Protein AF-A0A1V0URF0-F1 (afdb_monomer)

Mean predicted aligned error: 6.2 Å

Sequence (365 aa):
MNSRIALRVELENAIVKSEYTLSSLAEYGGLSIGNLSASLQKKKLRPITLKQLDTLTEALGLPEGHYYDLYLAECFYNNRVAVPRMKSFLIRCSELGKTDLIMNAIHILVEHPKYTELLFSVAEELYLGGLDEESILFYEEIIQEEKYNHSDRLAISHYRIFRATIGANAEENYKAVIRFEDFRKKLPEAFQLDALLQLANVCLSLGKWNLTEQFADELRILTTIRYQEELLIKKNKSVSEPLKTERPLVVYYGQSYLIKAAALFRQGHYEKTKQYIEGYEDLSWFEILDEQGKKEVNNFSLWARANKYSVELMLGNVSVLDEYANYLAERPNDIPEGLLMITQAANAYGFSIDHILEQFPLSLL

Foldseek 3Di:
DQLLLVLLVVLVVLCVVLVHDLVRLCVQLPPLSVVCVVCSPPPPNDARALSSVQSSCVSSVHDGCPSLVSCLSSQADPLDGPLVRLLVSLLSCLVVVVVVSNVVSLVSLPPPPCSLVSLLVSLVVCLVVVVLVSSLVSLVVNCVVCVVPLDLSVLVSLLSVLVSQDDDDLVSNVVSLVSNVVSLVSHDLQCNLVSLLVSLVSCLVSLVLVSNLVSLVVLQVSLVVLLVVVVVCVVVVHPDDRRNYPDPSLLSNLSSLVSNLSSCVVVLVLVVSLVSLVSLLAPVPRPDDDPRSVVVSVVSVLVSVLSVLLSCLSVVNCVCVVVNLVSCLVPLVCVVVSVVSNVVSCVVNVHDCVVSCVSQPPVSD

Nearest PDB structures (foldseek):
  9gaw-assembly1_K  TM=3.055E-01  e=2.214E-01  Homo sapiens
  4i9e-assembly1_B  TM=2.616E-01  e=3.326E-01  Bacillus subtilis subsp. subtilis str. 168
  8tau-assembly1_K  TM=3.899E-01  e=1.128E+00  Homo sapiens
  8qag-assembly1_A  TM=2.795E-01  e=2.252E+00  synthetic construct
  6e9z-assembly1_B  TM=1.403E-01  e=2.126E-01  synthetic construct

Radius of gyration: 29.15 Å; Cα contacts (8 Å, |Δi|>4): 403; chains: 1; bounding box: 69×51×79 Å

Solvent-accessible surface area (backbone atoms only — not comparable to full-atom values): 20033 Å² total; per-residue (Å²): 126,63,45,54,57,51,41,38,51,53,52,52,52,50,41,62,72,67,78,49,51,70,70,61,42,16,74,75,37,37,70,51,34,58,60,38,65,68,30,55,38,81,90,69,61,40,82,73,53,68,70,33,51,51,42,46,35,51,68,69,75,44,64,89,72,76,59,48,88,36,45,54,42,67,21,44,53,94,95,39,72,41,59,73,53,40,46,54,48,48,49,53,28,51,80,67,68,37,57,70,59,43,53,55,52,49,67,68,34,71,84,39,97,58,36,59,62,50,36,48,56,42,19,53,52,31,38,77,67,69,39,37,76,68,15,39,61,37,31,50,54,38,41,66,75,40,65,92,53,94,48,54,64,45,24,46,29,40,49,52,43,31,62,58,58,55,63,92,49,65,68,57,33,51,53,32,46,68,72,25,60,87,33,50,83,56,31,56,75,57,48,33,59,60,52,28,52,49,53,19,53,54,25,51,78,67,66,37,42,72,60,15,41,51,30,15,50,51,28,33,53,52,38,53,53,53,52,52,52,53,51,51,36,62,74,68,70,52,89,72,79,76,85,67,53,99,62,56,64,64,53,51,38,37,46,18,28,51,55,29,21,52,41,31,44,78,70,67,37,40,74,62,19,53,61,30,37,65,69,24,38,69,51,80,82,60,84,87,63,57,78,65,39,53,52,49,40,52,49,38,29,53,50,29,53,55,51,47,45,54,40,40,34,70,72,63,43,66,86,50,50,67,62,45,51,57,57,33,72,79,31,67,89,49,36,68,65,51,51,52,48,52,51,52,28,27,70,74,68,73,53,90,56,65,79,56,52,72,74,58,54,76,92,72,110

Structure (mmCIF, N/CA/C/O backbone):
data_AF-A0A1V0URF0-F1
#
_entry.id   AF-A0A1V0URF0-F1
#
loop_
_atom_site.group_PDB
_atom_site.id
_atom_site.type_symbol
_atom_site.label_atom_id
_atom_site.label_alt_id
_atom_site.label_comp_id
_atom_site.label_asym_id
_atom_site.label_entity_id
_atom_site.label_seq_id
_atom_site.pdbx_PDB_ins_code
_atom_site.Cartn_x
_atom_site.Cartn_y
_atom_site.Cartn_z
_atom_site.occupancy
_atom_site.B_iso_or_equiv
_atom_site.auth_seq_id
_atom_site.auth_comp_id
_atom_site.auth_asym_id
_atom_site.auth_atom_id
_atom_site.pdbx_PDB_model_num
ATOM 1 N N . MET A 1 1 ? 32.157 -6.606 -33.069 1.00 48.84 1 MET A N 1
ATOM 2 C CA . MET A 1 1 ? 31.520 -5.532 -33.869 1.00 48.84 1 MET A CA 1
ATOM 3 C C . MET A 1 1 ? 30.902 -4.547 -32.887 1.00 48.84 1 MET A C 1
ATOM 5 O O . MET A 1 1 ? 30.352 -5.011 -31.902 1.00 48.84 1 MET A O 1
ATOM 9 N N . ASN A 1 2 ? 31.043 -3.228 -33.067 1.00 74.88 2 ASN A N 1
ATOM 10 C CA . ASN A 1 2 ? 30.396 -2.256 -32.172 1.00 74.88 2 ASN A CA 1
ATOM 11 C C . ASN A 1 2 ? 28.878 -2.502 -32.218 1.00 74.88 2 ASN A C 1
ATOM 13 O O . ASN A 1 2 ? 28.290 -2.370 -33.290 1.00 74.88 2 ASN A O 1
ATOM 17 N N . SER A 1 3 ? 28.259 -2.892 -31.102 1.00 79.69 3 SER A N 1
ATOM 18 C CA . SER A 1 3 ? 26.846 -3.301 -31.051 1.00 79.69 3 SER A CA 1
ATOM 19 C C . SER A 1 3 ? 25.885 -2.211 -31.552 1.00 79.69 3 SER A C 1
ATOM 21 O O . SER A 1 3 ? 24.843 -2.521 -32.119 1.00 79.69 3 SER A O 1
ATOM 23 N N . ARG A 1 4 ? 26.286 -0.930 -31.504 1.00 86.38 4 ARG A N 1
ATOM 24 C CA . ARG A 1 4 ? 25.548 0.177 -32.142 1.00 86.38 4 ARG A CA 1
ATOM 25 C C . ARG A 1 4 ? 25.535 0.081 -33.672 1.00 86.38 4 ARG A C 1
ATOM 27 O O . ARG A 1 4 ? 24.553 0.444 -34.318 1.00 86.38 4 ARG A O 1
ATOM 34 N N . ILE A 1 5 ? 26.632 -0.373 -34.274 1.00 88.50 5 ILE A N 1
ATOM 35 C CA . ILE A 1 5 ? 26.708 -0.624 -35.720 1.00 88.50 5 ILE A CA 1
ATOM 36 C C . ILE A 1 5 ? 25.869 -1.855 -36.068 1.00 88.50 5 ILE A C 1
ATOM 38 O O . ILE A 1 5 ? 25.154 -1.810 -37.062 1.00 88.50 5 ILE A O 1
ATOM 42 N N . ALA A 1 6 ? 25.914 -2.904 -35.239 1.00 90.19 6 ALA A N 1
ATOM 43 C CA . ALA A 1 6 ? 25.093 -4.101 -35.427 1.00 90.19 6 ALA A CA 1
ATOM 44 C C . ALA A 1 6 ? 23.593 -3.761 -35.433 1.00 90.19 6 ALA A C 1
ATOM 46 O O . ALA A 1 6 ? 22.917 -4.097 -36.398 1.00 90.19 6 ALA A O 1
ATOM 47 N N . LEU A 1 7 ? 23.110 -2.978 -34.456 1.00 91.75 7 LEU A N 1
ATOM 48 C CA . LEU A 1 7 ? 21.724 -2.491 -34.431 1.00 91.75 7 LEU A CA 1
ATOM 49 C C . LEU A 1 7 ? 21.326 -1.813 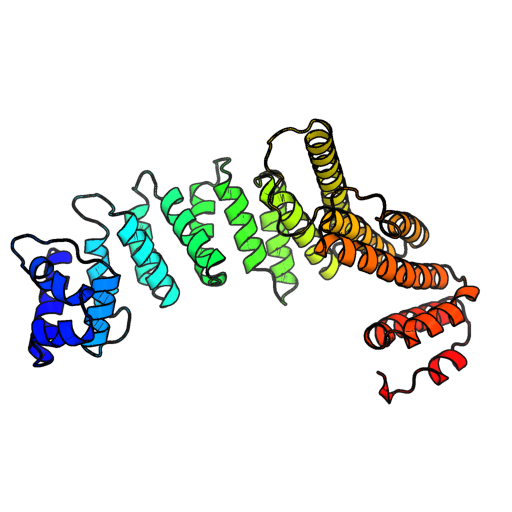-35.749 1.00 91.75 7 LEU A C 1
ATOM 51 O O . LEU A 1 7 ? 20.291 -2.121 -36.322 1.00 91.75 7 LEU A O 1
ATOM 55 N N . ARG A 1 8 ? 22.159 -0.901 -36.264 1.00 91.38 8 ARG A N 1
ATOM 56 C CA . ARG A 1 8 ? 21.862 -0.184 -37.518 1.00 91.38 8 ARG A CA 1
ATOM 57 C C . ARG A 1 8 ? 21.836 -1.109 -38.728 1.00 91.38 8 ARG A C 1
ATOM 59 O O . ARG A 1 8 ? 20.999 -0.915 -39.597 1.00 91.38 8 ARG A O 1
ATOM 66 N N . VAL A 1 9 ? 22.740 -2.086 -38.785 1.00 90.56 9 VAL A N 1
ATOM 67 C CA . VAL A 1 9 ? 22.761 -3.088 -39.860 1.00 90.56 9 VAL A CA 1
ATOM 68 C C . VAL A 1 9 ? 21.483 -3.923 -39.837 1.00 90.56 9 VAL A C 1
ATOM 70 O O . VAL A 1 9 ? 20.867 -4.090 -40.883 1.00 90.56 9 VAL A O 1
ATOM 73 N N . GLU A 1 10 ? 21.047 -4.379 -38.664 1.00 92.81 10 GLU A N 1
ATOM 74 C CA . GLU A 1 10 ? 19.806 -5.150 -38.538 1.00 92.81 10 GLU A CA 1
ATOM 75 C C . GLU A 1 10 ? 18.566 -4.325 -38.905 1.00 92.81 10 GLU A C 1
ATOM 77 O O . GLU A 1 10 ? 17.710 -4.808 -39.644 1.00 92.81 10 GLU A O 1
ATOM 82 N N . LEU A 1 11 ? 18.501 -3.058 -38.483 1.00 91.94 11 LEU A N 1
ATOM 83 C CA . LEU A 1 11 ? 17.411 -2.155 -38.866 1.00 91.94 11 LEU A CA 1
ATOM 84 C C . LEU A 1 11 ? 17.386 -1.886 -40.379 1.00 91.94 11 LEU A C 1
ATOM 86 O O . LEU A 1 11 ? 16.327 -1.959 -40.995 1.00 91.94 11 LEU A O 1
ATOM 90 N N . GLU A 1 12 ? 18.539 -1.609 -40.998 1.00 89.81 12 GLU A N 1
ATOM 91 C CA . GLU A 1 12 ? 18.644 -1.436 -42.456 1.00 89.81 12 GLU A CA 1
ATOM 92 C C . GLU A 1 12 ? 18.195 -2.702 -43.200 1.00 89.81 12 GLU A C 1
ATOM 94 O O . GLU A 1 12 ? 17.409 -2.616 -44.144 1.00 89.81 12 GLU A O 1
ATOM 99 N N . ASN A 1 13 ? 18.646 -3.877 -42.751 1.00 90.25 13 ASN A N 1
ATOM 100 C CA . ASN A 1 13 ? 18.267 -5.159 -43.342 1.00 90.25 13 ASN A CA 1
ATOM 101 C C . ASN A 1 13 ? 16.759 -5.414 -43.233 1.00 90.25 13 ASN A C 1
ATOM 103 O O . ASN A 1 13 ? 16.157 -5.908 -44.185 1.00 90.25 13 ASN A O 1
ATOM 107 N N . ALA A 1 14 ? 16.145 -5.087 -42.095 1.00 91.38 14 ALA A N 1
ATOM 108 C CA . ALA A 1 14 ? 14.713 -5.269 -41.886 1.00 91.38 14 ALA A CA 1
ATOM 109 C C . ALA A 1 14 ? 13.870 -4.329 -42.759 1.00 91.38 14 ALA A C 1
ATOM 111 O O . ALA A 1 14 ? 12.891 -4.775 -43.351 1.00 91.38 14 ALA A O 1
ATOM 112 N N . ILE A 1 15 ? 14.289 -3.068 -42.916 1.00 89.19 15 ILE A N 1
ATOM 113 C CA . ILE A 1 15 ? 13.631 -2.108 -43.817 1.00 89.19 15 ILE A CA 1
ATOM 114 C C . ILE A 1 15 ? 13.717 -2.584 -45.273 1.00 89.19 15 ILE A C 1
ATOM 116 O O . ILE A 1 15 ? 12.730 -2.540 -45.993 1.00 89.19 15 ILE A O 1
ATOM 120 N N . VAL A 1 16 ? 14.876 -3.084 -45.717 1.00 87.94 16 VAL A N 1
ATOM 121 C CA . VAL A 1 16 ? 15.021 -3.605 -47.089 1.00 87.94 16 VAL A CA 1
ATOM 122 C C . VAL A 1 16 ? 14.145 -4.842 -47.313 1.00 87.94 16 VAL A C 1
ATOM 124 O O . VAL A 1 16 ? 13.538 -4.978 -48.372 1.00 87.94 16 VAL A O 1
ATOM 127 N N . LYS A 1 17 ? 14.061 -5.740 -46.325 1.00 89.44 17 LYS A N 1
ATOM 128 C CA . LYS A 1 17 ? 13.248 -6.964 -46.409 1.00 89.44 17 LYS A CA 1
ATOM 129 C C . LYS A 1 17 ? 11.743 -6.709 -46.385 1.00 89.44 17 LYS A C 1
ATOM 131 O O . LYS A 1 17 ? 11.007 -7.552 -46.880 1.00 89.44 17 LYS A O 1
ATOM 136 N N . SER A 1 18 ? 11.289 -5.601 -45.804 1.00 85.00 18 SER A N 1
ATOM 137 C CA . SER A 1 18 ? 9.862 -5.282 -45.723 1.00 85.00 18 SER A CA 1
ATOM 138 C C . SER A 1 18 ? 9.294 -4.693 -47.018 1.00 85.00 18 SER A C 1
ATOM 140 O O . SER A 1 18 ? 8.108 -4.396 -47.067 1.00 85.00 18 SER A O 1
ATOM 142 N N . GLU A 1 19 ? 10.124 -4.513 -48.055 1.00 83.81 19 GLU A N 1
ATOM 143 C CA . GLU A 1 19 ? 9.785 -3.864 -49.336 1.00 83.81 19 GLU A CA 1
ATOM 144 C C . GLU A 1 19 ? 9.325 -2.396 -49.209 1.00 83.81 19 GLU A C 1
ATOM 146 O O . GLU A 1 19 ? 9.029 -1.740 -50.209 1.00 83.81 19 GLU A O 1
ATOM 151 N N . TYR A 1 20 ? 9.340 -1.832 -47.996 1.00 82.56 20 TYR A N 1
ATOM 152 C CA . TYR A 1 20 ? 9.011 -0.438 -47.731 1.00 82.56 20 TYR A CA 1
ATOM 153 C C . TYR A 1 20 ? 10.252 0.456 -47.751 1.00 82.56 20 TYR A C 1
ATOM 155 O O . TYR A 1 20 ? 11.362 0.079 -47.379 1.00 82.56 20 TYR A O 1
ATOM 163 N N . THR A 1 21 ? 10.049 1.716 -48.126 1.00 83.69 21 THR A N 1
ATOM 164 C CA . THR A 1 21 ? 11.058 2.761 -47.926 1.00 83.69 21 THR A CA 1
ATOM 165 C C . THR A 1 21 ? 10.926 3.372 -46.530 1.00 83.69 21 THR A C 1
ATOM 167 O O . THR A 1 21 ? 9.858 3.364 -45.920 1.00 83.69 21 THR A O 1
ATOM 170 N N . LEU A 1 22 ? 11.994 3.996 -46.027 1.00 81.19 22 LEU A N 1
ATOM 171 C CA . LEU A 1 22 ? 11.920 4.807 -44.802 1.00 81.19 22 LEU A CA 1
ATOM 172 C C . LEU A 1 22 ? 10.858 5.912 -44.892 1.00 81.19 22 LEU A C 1
ATOM 174 O O . LEU A 1 22 ? 10.236 6.237 -43.887 1.00 81.19 22 LEU A O 1
ATOM 178 N N . SER A 1 23 ? 10.647 6.472 -46.085 1.00 81.88 23 SER A N 1
ATOM 179 C CA . SER A 1 23 ? 9.616 7.479 -46.332 1.00 81.88 23 SER A CA 1
ATOM 180 C C . SER A 1 23 ? 8.210 6.905 -46.175 1.00 81.88 23 SER A C 1
ATOM 182 O O . SER A 1 23 ? 7.403 7.520 -45.490 1.00 81.88 23 SER A O 1
ATOM 184 N N . SER A 1 24 ? 7.936 5.711 -46.714 1.00 81.56 24 SER A N 1
ATOM 185 C CA . SER A 1 24 ? 6.629 5.057 -46.548 1.00 81.56 24 SER A CA 1
ATOM 186 C C . SER A 1 24 ? 6.391 4.595 -45.109 1.00 81.56 24 SER A C 1
ATOM 188 O O . SER A 1 24 ? 5.293 4.745 -44.591 1.00 81.56 24 SER A O 1
ATOM 190 N N . LEU A 1 25 ? 7.423 4.113 -44.405 1.00 84.31 25 LEU A N 1
ATOM 191 C CA . LEU A 1 25 ? 7.299 3.791 -42.977 1.00 84.31 25 LEU A CA 1
ATOM 192 C C . LEU A 1 25 ? 7.060 5.050 -42.125 1.00 84.31 25 LEU A C 1
ATOM 194 O O . LEU A 1 25 ? 6.360 4.988 -41.118 1.00 84.31 25 LEU A O 1
ATOM 198 N N . ALA A 1 26 ? 7.599 6.206 -42.525 1.00 84.19 26 ALA A N 1
ATOM 199 C CA . ALA A 1 26 ? 7.358 7.474 -41.839 1.00 84.19 26 ALA A CA 1
ATOM 200 C C . ALA A 1 26 ? 5.915 7.985 -41.982 1.00 84.19 26 ALA A C 1
ATOM 202 O O . ALA A 1 26 ? 5.471 8.739 -41.118 1.00 84.19 26 ALA A O 1
ATOM 203 N N . GLU A 1 27 ? 5.171 7.563 -43.009 1.00 82.12 27 GLU A N 1
ATOM 204 C CA . GLU A 1 27 ? 3.731 7.847 -43.107 1.00 82.12 27 GLU A CA 1
ATOM 205 C C . GLU A 1 27 ? 2.940 7.126 -42.004 1.00 82.12 27 GLU A C 1
ATOM 207 O O . GLU A 1 27 ? 1.962 7.673 -41.501 1.00 82.12 27 GLU A O 1
ATOM 212 N N . TYR A 1 28 ? 3.412 5.953 -41.566 1.00 78.38 28 TYR A N 1
ATOM 213 C CA . TYR A 1 28 ? 2.826 5.193 -40.459 1.00 78.38 28 TYR A CA 1
ATOM 214 C C . TYR A 1 28 ? 3.326 5.680 -39.087 1.00 78.38 28 TYR A C 1
ATOM 216 O O . TYR A 1 28 ? 2.540 6.039 -38.216 1.00 78.38 28 TYR A O 1
ATOM 224 N N . GLY A 1 29 ? 4.647 5.745 -38.886 1.00 75.62 29 GLY A N 1
ATOM 225 C CA . GLY A 1 29 ? 5.255 6.082 -37.589 1.00 75.62 29 GLY A CA 1
ATOM 226 C C . GLY A 1 29 ? 5.530 7.571 -37.347 1.00 75.62 29 GLY A C 1
ATOM 227 O O . GLY A 1 29 ? 6.205 7.937 -36.377 1.00 75.62 29 GLY A O 1
ATOM 228 N N . GLY A 1 30 ? 5.071 8.444 -38.245 1.00 83.44 30 GLY A N 1
ATOM 229 C CA . GLY A 1 30 ? 5.187 9.896 -38.144 1.00 83.44 30 GLY A CA 1
ATOM 230 C C . GLY A 1 30 ? 6.621 10.413 -37.952 1.00 83.44 30 GLY A C 1
ATOM 231 O O . GLY A 1 30 ? 7.608 9.865 -38.453 1.00 83.44 30 GLY A O 1
ATOM 232 N N . LEU A 1 31 ? 6.751 11.497 -37.177 1.00 78.38 31 LEU A N 1
ATOM 233 C CA . LEU A 1 31 ? 8.033 12.176 -36.923 1.00 78.38 31 LEU A CA 1
ATOM 234 C C . LEU A 1 31 ? 9.083 11.287 -36.233 1.00 78.38 31 LEU A C 1
ATOM 236 O O . LEU A 1 31 ? 10.282 11.536 -36.388 1.00 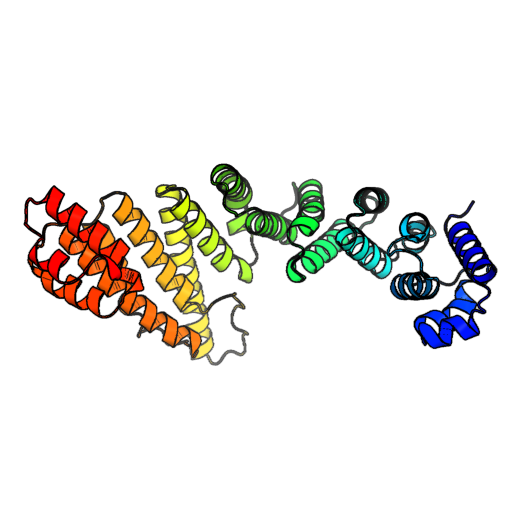78.38 31 LEU A O 1
ATOM 240 N N . SER A 1 32 ? 8.661 10.263 -35.480 1.00 80.12 32 SER A N 1
ATOM 241 C CA . SER A 1 32 ? 9.581 9.326 -34.823 1.00 80.12 32 SER A CA 1
ATOM 242 C C . SER A 1 32 ? 10.431 8.583 -35.854 1.00 80.12 32 SER A C 1
ATOM 244 O O . SER A 1 32 ? 11.657 8.563 -35.720 1.00 80.12 32 SER A O 1
ATOM 246 N N . ILE A 1 33 ? 9.800 8.056 -36.911 1.00 79.56 33 ILE A N 1
ATOM 247 C CA . ILE A 1 33 ? 10.492 7.361 -38.007 1.00 79.56 33 ILE A CA 1
ATOM 248 C C . ILE A 1 33 ? 11.119 8.356 -38.987 1.00 79.56 33 ILE A C 1
ATOM 250 O O . ILE A 1 33 ? 12.259 8.155 -39.406 1.00 79.56 33 ILE A O 1
ATOM 254 N N . GLY A 1 34 ? 10.451 9.473 -39.296 1.00 73.69 34 GLY A N 1
ATOM 255 C CA . GLY A 1 34 ? 10.986 10.482 -40.223 1.00 73.69 34 GLY A CA 1
ATOM 256 C C . GLY A 1 34 ? 12.379 10.998 -39.829 1.00 73.69 34 GLY A C 1
ATOM 257 O O . GLY A 1 34 ? 13.244 11.211 -40.680 1.00 73.69 34 GLY A O 1
ATOM 258 N N . ASN A 1 35 ? 12.650 11.102 -38.524 1.00 80.38 35 ASN A N 1
ATOM 259 C CA . ASN A 1 35 ? 13.943 11.546 -38.003 1.00 80.38 35 ASN A CA 1
ATOM 260 C C . ASN A 1 35 ? 15.017 10.436 -37.913 1.00 80.38 35 ASN A C 1
ATOM 262 O O . ASN A 1 35 ? 16.176 10.742 -37.615 1.00 80.38 35 ASN A O 1
ATOM 266 N N . LEU A 1 36 ? 14.686 9.165 -38.188 1.00 82.69 36 LEU A N 1
ATOM 267 C CA . LEU A 1 36 ? 15.629 8.038 -38.090 1.00 82.69 36 LEU A CA 1
ATOM 268 C C . LEU A 1 36 ? 16.642 7.973 -39.232 1.00 82.69 36 LEU A C 1
ATOM 270 O O . LEU A 1 36 ? 17.730 7.435 -39.028 1.00 82.69 36 LEU A O 1
ATOM 274 N N . SER A 1 37 ? 16.344 8.552 -40.400 1.00 78.19 37 SER A N 1
ATOM 275 C CA . SER A 1 37 ? 17.242 8.502 -41.567 1.00 78.19 37 SER A CA 1
ATOM 276 C C . SER A 1 37 ? 18.666 8.969 -41.225 1.00 78.19 37 SER A C 1
ATOM 278 O O . SER A 1 37 ? 19.653 8.312 -41.555 1.00 78.19 37 SER A O 1
ATOM 280 N N . ALA A 1 38 ? 18.796 10.048 -40.446 1.00 78.88 38 ALA A N 1
ATOM 281 C CA . ALA A 1 38 ? 20.097 10.552 -40.009 1.00 78.88 38 ALA A CA 1
ATOM 282 C C . ALA A 1 38 ? 20.770 9.696 -38.914 1.00 78.88 38 ALA A C 1
ATOM 284 O O . ALA A 1 38 ? 21.990 9.774 -38.747 1.00 78.88 38 ALA A O 1
ATOM 285 N N . SER A 1 39 ? 19.999 8.909 -38.160 1.00 83.94 39 SER A N 1
ATOM 286 C CA . SER A 1 39 ? 20.503 8.005 -37.117 1.00 83.94 39 SER A CA 1
ATOM 287 C C . SER A 1 39 ? 20.951 6.655 -37.664 1.00 83.94 39 SER A C 1
ATOM 289 O O . SER A 1 39 ? 21.894 6.081 -37.120 1.00 83.94 39 SER A O 1
ATOM 291 N N . LEU A 1 40 ? 20.354 6.191 -38.765 1.00 82.44 40 LEU A N 1
ATOM 292 C CA . LEU A 1 40 ? 20.763 4.975 -39.473 1.00 82.44 40 LEU A CA 1
ATOM 293 C C . LEU A 1 40 ? 22.074 5.170 -40.251 1.00 82.44 40 LEU A C 1
ATOM 295 O O . LEU A 1 40 ? 22.865 4.240 -40.376 1.00 82.44 40 LEU A O 1
ATOM 299 N N . GLN A 1 41 ? 22.393 6.405 -40.661 1.00 76.31 41 GLN A N 1
ATOM 300 C CA . GLN A 1 41 ? 23.672 6.721 -41.305 1.00 76.31 41 GLN A CA 1
ATOM 301 C C . GLN A 1 41 ? 24.886 6.334 -40.435 1.00 76.31 41 GLN A C 1
ATOM 303 O O . GLN A 1 41 ? 25.233 7.000 -39.450 1.00 76.31 41 GLN A O 1
ATOM 308 N N . LYS A 1 42 ? 25.625 5.312 -40.888 1.00 70.19 42 LYS A N 1
ATOM 309 C CA . LYS A 1 42 ? 26.810 4.745 -40.211 1.00 70.19 42 LYS A CA 1
ATOM 310 C C . LYS A 1 42 ? 27.945 5.751 -39.956 1.00 70.19 42 LYS A C 1
ATOM 312 O O . LYS A 1 42 ? 28.761 5.525 -39.073 1.00 70.19 42 LYS A O 1
ATOM 317 N N . LYS A 1 43 ? 27.989 6.882 -40.678 1.00 70.62 43 LYS A N 1
ATOM 318 C CA . LYS A 1 43 ? 29.045 7.908 -40.542 1.00 70.62 43 LYS A CA 1
ATOM 319 C C . LYS A 1 43 ? 28.953 8.761 -39.272 1.00 70.62 43 LYS A C 1
ATOM 321 O O . LYS A 1 43 ? 29.989 9.203 -38.791 1.00 70.62 43 LYS A O 1
ATOM 326 N N . LYS A 1 44 ? 27.749 9.050 -38.760 1.00 70.69 44 LYS A N 1
ATOM 327 C CA . LYS A 1 44 ? 27.558 9.972 -37.616 1.00 70.69 44 LYS A CA 1
ATOM 328 C C . LYS A 1 44 ? 27.026 9.295 -36.348 1.00 70.69 44 LYS A C 1
ATOM 330 O O . LYS A 1 44 ? 27.063 9.934 -35.303 1.00 70.69 44 LYS A O 1
ATOM 335 N N . LEU A 1 45 ? 26.553 8.041 -36.433 1.00 79.88 45 LEU A N 1
ATOM 336 C CA . LEU A 1 45 ? 26.021 7.236 -35.316 1.00 79.88 45 LEU A CA 1
ATOM 337 C C . LEU A 1 45 ? 25.170 8.061 -34.333 1.00 79.88 45 LEU A C 1
ATOM 339 O O . LEU A 1 45 ? 25.382 8.020 -33.114 1.00 79.88 45 LEU A O 1
ATOM 343 N N . ARG A 1 46 ? 24.220 8.849 -34.859 1.00 85.06 46 ARG A N 1
ATOM 344 C CA . ARG A 1 46 ? 23.334 9.639 -33.997 1.00 85.06 46 ARG A CA 1
ATOM 345 C C . ARG A 1 46 ? 22.514 8.691 -33.112 1.00 85.06 46 ARG A C 1
ATOM 347 O O . ARG A 1 46 ? 22.092 7.645 -33.613 1.00 85.06 46 ARG A O 1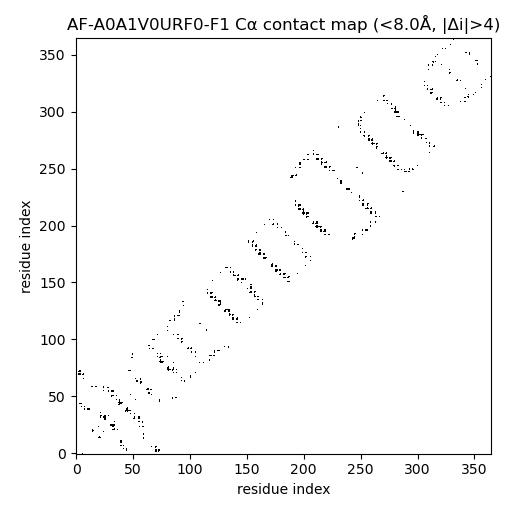
ATOM 354 N N . PRO A 1 47 ? 22.323 9.026 -31.824 1.00 87.12 47 PRO A N 1
ATOM 355 C CA . PRO A 1 47 ? 21.447 8.296 -30.917 1.00 87.12 47 PRO A CA 1
ATOM 356 C C . PRO A 1 47 ? 20.101 7.933 -31.546 1.00 87.12 47 PRO A C 1
ATOM 358 O O . PRO A 1 47 ? 19.470 8.770 -32.190 1.00 87.12 47 PRO A O 1
ATOM 361 N N . ILE A 1 48 ? 19.675 6.691 -31.336 1.00 91.62 48 ILE A N 1
ATOM 362 C CA . ILE A 1 48 ? 18.292 6.259 -31.550 1.00 91.62 48 ILE A CA 1
ATOM 363 C C . ILE A 1 48 ? 17.631 6.282 -30.170 1.00 91.62 48 ILE A C 1
ATOM 365 O O . ILE A 1 48 ? 18.242 5.818 -29.202 1.00 91.62 48 ILE A O 1
ATOM 369 N N . THR A 1 49 ? 16.454 6.897 -30.046 1.00 92.06 49 THR A N 1
ATOM 370 C CA . THR A 1 49 ? 15.664 6.814 -28.808 1.00 92.06 49 THR A CA 1
ATOM 371 C C . THR A 1 49 ? 14.825 5.542 -28.805 1.00 92.06 49 THR A C 1
ATOM 373 O O . THR A 1 49 ? 14.518 4.995 -29.863 1.00 92.06 49 THR A O 1
ATOM 376 N N . LEU A 1 50 ? 14.416 5.089 -27.621 1.00 93.62 50 LEU A N 1
ATOM 377 C CA . LEU A 1 50 ? 13.648 3.854 -27.490 1.00 93.62 50 LEU A CA 1
ATOM 378 C C . LEU A 1 50 ? 12.293 3.965 -28.190 1.00 93.62 50 LEU A C 1
ATOM 380 O O . LEU A 1 50 ? 11.940 3.100 -28.974 1.00 93.62 50 LEU A O 1
ATOM 384 N N . LYS A 1 51 ? 11.617 5.112 -28.045 1.00 92.44 51 LYS A N 1
ATOM 385 C CA . LYS A 1 51 ? 10.391 5.415 -28.791 1.00 92.44 51 LYS A CA 1
ATOM 386 C C . LYS A 1 51 ? 10.585 5.300 -30.303 1.00 92.44 51 LYS A C 1
ATOM 388 O O . LYS A 1 51 ? 9.720 4.776 -30.985 1.00 92.44 51 LYS A O 1
ATOM 393 N N . GLN A 1 52 ? 11.702 5.792 -30.846 1.00 92.88 52 GLN A N 1
ATOM 394 C CA . GLN A 1 52 ? 11.957 5.659 -32.282 1.00 92.88 52 GLN A CA 1
ATOM 395 C C . GLN A 1 52 ? 12.169 4.200 -32.693 1.00 92.88 52 GLN A C 1
ATOM 397 O O . GLN A 1 52 ? 11.711 3.810 -33.764 1.00 92.88 52 GLN A O 1
ATOM 402 N N . LEU A 1 53 ? 12.862 3.416 -31.861 1.00 94.75 53 LEU A N 1
ATOM 403 C CA . LEU A 1 53 ? 13.061 1.990 -32.098 1.00 94.75 53 LEU A CA 1
ATOM 404 C C . LEU A 1 53 ? 11.729 1.237 -32.076 1.00 94.75 53 LEU A C 1
ATOM 406 O O . LEU A 1 53 ? 11.451 0.503 -33.018 1.00 94.75 53 LEU A O 1
ATOM 410 N N . ASP A 1 54 ? 10.903 1.458 -31.054 1.00 94.38 54 ASP A N 1
ATOM 411 C CA . ASP A 1 54 ? 9.608 0.793 -30.887 1.00 94.38 54 ASP A CA 1
ATOM 412 C C . ASP A 1 54 ? 8.663 1.143 -32.037 1.00 94.38 54 ASP A C 1
ATOM 414 O O . ASP A 1 54 ? 8.146 0.243 -32.692 1.00 94.38 54 ASP A O 1
ATOM 418 N N . THR A 1 55 ? 8.532 2.432 -32.380 1.00 93.25 55 THR A N 1
ATOM 419 C CA . THR A 1 55 ? 7.685 2.859 -33.506 1.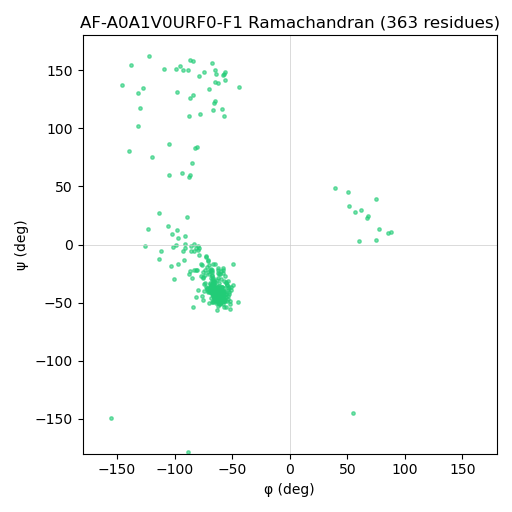00 93.25 55 THR A CA 1
ATOM 420 C C . THR A 1 55 ? 8.146 2.249 -34.834 1.00 93.25 55 THR A C 1
ATOM 422 O O . THR A 1 55 ? 7.317 1.859 -35.650 1.00 93.25 55 THR A O 1
ATOM 425 N N . LEU A 1 56 ? 9.460 2.147 -35.076 1.00 92.56 56 LEU A N 1
ATOM 426 C CA . LEU A 1 56 ? 9.966 1.483 -36.280 1.00 92.56 56 LEU A CA 1
ATOM 427 C C . LEU A 1 56 ? 9.713 -0.031 -36.247 1.00 92.56 56 LEU A C 1
ATOM 429 O O . LEU A 1 56 ? 9.352 -0.601 -37.269 1.00 92.56 56 LEU A O 1
ATOM 433 N N . THR A 1 57 ? 9.899 -0.674 -35.094 1.00 93.62 57 THR A N 1
ATOM 434 C CA . THR A 1 57 ? 9.674 -2.118 -34.911 1.00 93.62 57 THR A CA 1
ATOM 435 C C . THR A 1 57 ? 8.217 -2.476 -35.200 1.00 93.62 57 THR A C 1
ATOM 437 O O . THR A 1 57 ? 7.954 -3.404 -35.962 1.00 93.62 57 THR A O 1
ATOM 440 N N . GLU A 1 58 ? 7.286 -1.674 -34.684 1.00 93.19 58 GLU A N 1
ATOM 441 C CA . GLU A 1 58 ? 5.854 -1.799 -34.948 1.00 93.19 58 GLU A CA 1
ATOM 442 C C . GLU A 1 58 ? 5.527 -1.590 -36.435 1.00 93.19 58 GLU A C 1
ATOM 444 O O . GLU A 1 58 ? 4.849 -2.416 -37.040 1.00 93.19 58 GLU A O 1
ATOM 449 N N . ALA A 1 59 ? 6.069 -0.537 -37.062 1.00 91.31 59 ALA A N 1
ATOM 450 C CA . ALA A 1 59 ? 5.859 -0.263 -38.488 1.00 91.31 59 ALA A CA 1
ATOM 451 C C . ALA A 1 59 ? 6.397 -1.379 -39.406 1.00 91.31 59 ALA A C 1
ATOM 453 O O . ALA A 1 59 ? 5.934 -1.540 -40.533 1.00 91.31 59 ALA A O 1
ATOM 454 N N . LEU A 1 60 ? 7.381 -2.149 -38.930 1.00 90.69 60 LEU A N 1
ATOM 455 C CA . LEU A 1 60 ? 7.922 -3.326 -39.613 1.00 90.69 60 LEU A CA 1
ATOM 456 C C . LEU A 1 60 ? 7.123 -4.611 -39.329 1.00 90.69 60 LEU A C 1
ATOM 458 O O . LEU A 1 60 ? 7.475 -5.663 -39.859 1.00 90.69 60 LEU A O 1
ATOM 462 N N . GLY A 1 61 ? 6.071 -4.549 -38.505 1.00 91.00 61 GLY A N 1
ATOM 463 C CA . GLY A 1 61 ? 5.261 -5.706 -38.117 1.00 91.00 61 GLY A CA 1
ATOM 464 C C . GLY A 1 61 ? 6.007 -6.708 -37.231 1.00 91.00 61 GLY A C 1
ATOM 465 O O . GLY A 1 61 ? 5.679 -7.894 -37.231 1.00 91.00 61 GLY A O 1
ATOM 466 N N . LEU A 1 62 ? 7.040 -6.256 -36.516 1.00 94.38 62 LEU A N 1
ATOM 467 C CA . LEU A 1 62 ? 7.855 -7.083 -35.629 1.00 94.38 62 LEU A CA 1
ATOM 468 C C . LEU A 1 62 ? 7.350 -6.990 -34.178 1.00 94.38 62 LEU A C 1
ATOM 470 O O . LEU A 1 62 ? 6.763 -5.977 -33.798 1.00 94.38 62 LEU A O 1
ATOM 474 N N . PRO A 1 63 ? 7.577 -8.027 -33.348 1.00 95.00 63 PRO A N 1
ATOM 475 C CA . PRO A 1 63 ? 7.123 -8.021 -31.960 1.00 95.00 63 PRO A CA 1
ATOM 476 C C . PRO A 1 63 ? 7.827 -6.940 -31.127 1.00 95.00 63 PRO A C 1
ATOM 478 O O . PRO A 1 63 ? 8.994 -6.616 -31.360 1.00 95.00 63 PRO A O 1
ATOM 481 N N . GLU A 1 64 ? 7.143 -6.419 -30.106 1.00 94.88 64 GLU A N 1
ATOM 482 C CA . GLU A 1 64 ? 7.734 -5.452 -29.177 1.00 94.88 64 GLU A CA 1
ATOM 483 C C . GLU A 1 64 ? 9.010 -5.998 -28.516 1.00 94.88 64 GLU A C 1
ATOM 485 O O . GLU A 1 64 ? 9.133 -7.184 -28.196 1.00 94.88 64 GLU A O 1
ATOM 490 N N . GLY A 1 65 ? 10.002 -5.124 -28.338 1.00 95.00 65 GLY A N 1
ATOM 491 C CA . GLY A 1 65 ? 11.289 -5.497 -27.753 1.00 95.00 65 GLY A CA 1
ATOM 492 C C . GLY A 1 65 ? 12.227 -6.288 -28.672 1.00 95.00 65 GLY A C 1
ATOM 493 O O . GLY A 1 65 ? 13.304 -6.675 -28.222 1.00 95.00 65 GLY A O 1
ATOM 494 N N . HIS A 1 66 ? 11.877 -6.515 -29.948 1.00 96.06 66 HIS A N 1
ATOM 495 C CA . HIS A 1 66 ? 12.667 -7.335 -30.884 1.00 96.06 66 HIS A CA 1
ATOM 496 C C . HIS A 1 66 ? 14.154 -6.946 -30.967 1.00 96.06 66 HIS A C 1
ATOM 498 O O . HIS A 1 66 ? 15.016 -7.810 -31.087 1.00 96.06 66 HIS A O 1
ATOM 504 N N . TYR A 1 67 ? 14.470 -5.652 -30.878 1.00 95.69 67 TYR A N 1
ATOM 505 C CA . TYR A 1 67 ? 15.841 -5.141 -31.005 1.00 95.69 67 TYR A CA 1
ATOM 506 C C . TYR A 1 67 ? 16.513 -4.779 -29.670 1.00 95.69 67 TYR A C 1
ATOM 508 O O . TYR A 1 67 ? 17.588 -4.171 -29.675 1.00 95.69 67 TYR A O 1
ATOM 516 N N . TYR A 1 68 ? 15.908 -5.107 -28.525 1.00 95.75 68 TYR A N 1
ATOM 517 C CA . TYR A 1 68 ? 16.389 -4.637 -27.220 1.00 95.75 68 TYR A CA 1
ATOM 518 C C . TYR A 1 68 ? 17.779 -5.172 -26.857 1.00 95.75 68 TYR A C 1
ATOM 520 O O . TYR A 1 68 ? 18.593 -4.408 -26.334 1.00 95.75 68 TYR A O 1
ATOM 528 N N . ASP A 1 69 ? 18.100 -6.409 -27.247 1.00 93.38 69 ASP A N 1
ATOM 529 C CA . ASP A 1 69 ? 19.426 -7.019 -27.063 1.00 93.38 69 ASP A CA 1
ATOM 530 C C . ASP A 1 69 ? 20.549 -6.147 -27.651 1.00 93.38 69 ASP A C 1
ATOM 532 O O . ASP A 1 69 ? 21.626 -5.990 -27.074 1.00 93.38 69 ASP A O 1
ATOM 536 N N . LEU A 1 70 ? 20.288 -5.533 -28.810 1.00 93.19 70 LEU A N 1
ATOM 537 C CA . LEU A 1 70 ? 21.240 -4.663 -29.502 1.00 93.19 70 LEU A CA 1
ATOM 538 C C . LEU A 1 70 ? 21.153 -3.207 -29.025 1.00 93.19 70 LEU A C 1
ATOM 540 O O . LEU A 1 70 ? 22.133 -2.460 -29.124 1.00 93.19 70 LEU A O 1
ATOM 544 N N . TYR A 1 71 ? 19.996 -2.790 -28.507 1.00 94.38 71 TYR A N 1
ATOM 545 C CA . TYR A 1 71 ? 19.746 -1.414 -28.088 1.00 94.38 71 TYR A CA 1
ATOM 546 C C . TYR A 1 71 ? 20.502 -1.014 -26.818 1.00 94.38 71 TYR A C 1
ATOM 548 O O . TYR A 1 71 ? 20.815 0.165 -26.659 1.00 94.38 71 TYR A O 1
ATOM 556 N N . LEU A 1 72 ? 20.897 -1.952 -25.953 1.00 90.75 72 LEU A N 1
ATOM 557 C CA . LEU A 1 72 ? 21.668 -1.637 -24.740 1.00 90.75 72 LEU A CA 1
ATOM 558 C C . LEU A 1 72 ? 22.943 -0.816 -25.035 1.00 90.75 72 LEU A C 1
ATOM 560 O O . LEU A 1 72 ? 23.327 0.073 -24.272 1.00 90.75 72 LEU A O 1
ATOM 564 N N . ALA A 1 73 ? 23.553 -1.021 -26.204 1.00 88.62 73 ALA A N 1
ATOM 565 C CA . ALA A 1 73 ? 24.713 -0.255 -26.655 1.00 88.62 73 ALA A CA 1
ATOM 566 C C . ALA A 1 73 ? 24.403 1.209 -27.027 1.00 88.62 73 ALA A C 1
ATOM 568 O O . ALA A 1 73 ? 25.308 2.037 -27.120 1.00 88.62 73 ALA A O 1
ATOM 569 N N . GLU A 1 74 ? 23.138 1.563 -27.259 1.00 90.62 74 GLU A N 1
ATOM 570 C CA . GLU A 1 74 ? 22.707 2.959 -27.346 1.00 90.62 74 GLU A CA 1
ATOM 571 C C . GLU A 1 74 ? 22.625 3.606 -25.955 1.00 90.62 74 GLU A C 1
ATOM 573 O O . GLU A 1 74 ? 22.865 4.808 -25.837 1.00 90.62 74 GLU A O 1
ATOM 578 N N . CYS A 1 75 ? 22.363 2.834 -24.898 1.00 90.94 75 CYS A N 1
ATOM 579 C CA . CYS A 1 75 ? 22.310 3.326 -23.520 1.00 90.94 75 CYS A CA 1
ATOM 580 C C . CYS A 1 75 ? 23.700 3.561 -22.910 1.00 90.94 75 CYS A C 1
ATOM 582 O O . CYS A 1 75 ? 23.841 4.434 -22.054 1.00 90.94 75 CYS A O 1
ATOM 584 N N . PHE A 1 76 ? 24.726 2.840 -23.369 1.00 86.69 76 PHE A N 1
ATOM 585 C CA . PHE A 1 76 ? 26.094 2.939 -22.858 1.00 86.69 76 PHE A CA 1
ATOM 586 C C . PHE A 1 76 ? 27.117 3.106 -23.989 1.00 86.69 76 PHE A C 1
ATOM 588 O O . PHE A 1 76 ? 27.283 2.230 -24.837 1.00 86.69 76 PHE A O 1
ATOM 595 N N . TYR A 1 77 ? 27.827 4.236 -24.007 1.00 79.81 77 TYR A N 1
ATOM 596 C CA . TYR A 1 77 ? 28.810 4.545 -25.049 1.00 79.81 77 TYR A CA 1
ATOM 597 C C . TYR A 1 77 ? 29.999 5.333 -24.491 1.00 79.81 77 TYR A C 1
ATOM 599 O O . TYR A 1 77 ? 29.814 6.276 -23.726 1.00 79.81 77 TYR A O 1
ATOM 607 N N . ASN A 1 78 ? 31.222 4.981 -24.909 1.00 78.94 78 ASN A N 1
ATOM 608 C CA . ASN A 1 78 ? 32.476 5.595 -24.447 1.00 78.94 78 ASN A CA 1
ATOM 609 C C . ASN A 1 78 ? 32.596 5.660 -22.912 1.00 78.94 78 ASN A C 1
ATOM 611 O O . ASN A 1 78 ? 32.958 6.700 -22.363 1.00 78.94 78 ASN A O 1
ATOM 615 N N . ASN A 1 79 ? 32.257 4.565 -22.225 1.00 79.25 79 ASN A N 1
ATOM 616 C CA . ASN A 1 79 ? 32.235 4.471 -20.760 1.00 79.25 79 ASN A CA 1
ATOM 617 C C . ASN A 1 79 ? 31.327 5.511 -20.081 1.00 79.25 79 ASN A C 1
ATOM 619 O O . ASN A 1 79 ? 31.580 5.935 -18.956 1.00 79.25 79 ASN A O 1
ATOM 623 N N . ARG A 1 80 ? 30.274 5.957 -20.776 1.00 84.88 80 ARG A N 1
ATOM 624 C CA . ARG A 1 80 ? 29.271 6.880 -20.244 1.00 84.88 80 ARG A CA 1
ATOM 625 C C . ARG A 1 80 ? 27.877 6.312 -20.443 1.00 84.88 80 ARG A C 1
ATOM 627 O O . ARG A 1 80 ? 27.521 5.863 -21.534 1.00 84.88 80 ARG A O 1
ATOM 634 N N . VAL A 1 81 ? 27.078 6.400 -19.389 1.00 89.56 81 VAL A N 1
ATOM 635 C CA . VAL A 1 81 ? 25.668 6.014 -19.390 1.00 89.56 81 VAL A CA 1
ATOM 636 C C . VAL A 1 81 ? 24.832 7.198 -19.867 1.00 89.56 81 VAL A C 1
ATOM 638 O O . VAL A 1 81 ? 24.897 8.298 -19.318 1.00 89.56 81 VAL A O 1
ATOM 641 N N . ALA A 1 82 ? 24.004 6.979 -20.883 1.00 91.81 82 ALA A N 1
ATOM 642 C CA . ALA A 1 82 ? 22.959 7.912 -21.271 1.00 91.81 82 ALA A CA 1
ATOM 643 C C . ALA A 1 82 ? 21.730 7.692 -20.376 1.00 91.81 82 ALA A C 1
ATOM 645 O O . ALA A 1 82 ? 20.794 6.999 -20.771 1.00 91.81 82 ALA A O 1
ATOM 646 N N . VAL A 1 83 ? 21.743 8.296 -19.181 1.00 91.62 83 VAL A N 1
ATOM 647 C CA . VAL A 1 83 ? 20.754 8.078 -18.104 1.00 91.62 83 VAL A CA 1
ATOM 648 C C . VAL A 1 83 ? 19.294 8.063 -18.593 1.00 91.62 83 VAL A C 1
ATOM 650 O O . VAL A 1 83 ? 18.616 7.079 -18.312 1.00 91.62 83 VAL A O 1
ATOM 653 N N . PRO A 1 84 ? 18.796 9.031 -19.398 1.00 93.12 84 PRO A N 1
ATOM 654 C CA . PRO A 1 84 ? 17.398 9.002 -19.848 1.00 93.12 84 PRO A CA 1
ATOM 655 C C . PRO A 1 84 ? 17.053 7.787 -20.723 1.00 93.12 84 PRO A C 1
ATOM 657 O O . PRO A 1 84 ? 15.958 7.233 -20.627 1.00 93.12 84 PRO A O 1
ATOM 660 N N . ARG A 1 85 ? 17.993 7.350 -21.573 1.00 94.31 85 ARG A N 1
ATOM 661 C CA . ARG A 1 85 ? 17.801 6.178 -22.440 1.00 94.31 85 ARG A CA 1
ATOM 662 C C . ARG A 1 85 ? 17.890 4.884 -21.651 1.00 94.31 85 ARG A C 1
ATOM 664 O O . ARG A 1 85 ? 17.073 4.006 -21.889 1.00 94.31 85 ARG A O 1
ATOM 671 N N . MET A 1 86 ? 18.827 4.801 -20.706 1.00 95.44 86 MET A N 1
ATOM 672 C CA . MET A 1 86 ? 18.927 3.648 -19.818 1.00 95.44 86 MET A CA 1
ATOM 673 C C . MET A 1 86 ? 17.669 3.496 -18.961 1.00 95.44 86 MET A C 1
ATOM 675 O O . MET A 1 86 ? 17.118 2.407 -18.894 1.00 95.44 86 MET A O 1
ATOM 679 N N . LYS A 1 87 ? 17.166 4.597 -18.386 1.00 96.00 87 LYS A N 1
ATOM 680 C CA . LYS A 1 87 ? 15.908 4.602 -17.633 1.00 96.00 87 LYS A CA 1
ATOM 681 C C . LYS A 1 87 ? 14.750 4.063 -18.478 1.00 96.00 87 LYS A C 1
ATOM 683 O O . LYS A 1 87 ? 14.107 3.099 -18.085 1.00 96.00 87 LYS A O 1
ATOM 688 N N . SER A 1 88 ? 14.549 4.636 -19.669 1.00 96.31 88 SER A N 1
ATOM 689 C CA . SER A 1 88 ? 13.485 4.202 -20.592 1.00 96.31 88 SER A CA 1
ATOM 690 C C . SER A 1 88 ? 13.620 2.720 -20.962 1.00 96.31 88 SER A C 1
ATOM 692 O O . SER A 1 88 ? 12.628 2.006 -21.044 1.00 96.31 88 SER A O 1
ATOM 694 N N . PHE A 1 89 ? 14.856 2.262 -21.184 1.00 97.25 89 PHE A N 1
ATOM 695 C CA . PHE A 1 89 ? 15.158 0.875 -21.525 1.00 97.25 89 PHE A CA 1
ATOM 696 C C . PHE A 1 89 ? 14.797 -0.089 -20.398 1.00 97.25 89 PHE A C 1
ATOM 698 O O . PHE A 1 89 ? 14.113 -1.072 -20.657 1.00 97.25 89 PHE A O 1
ATOM 705 N N . LEU A 1 90 ? 15.212 0.203 -19.163 1.00 97.75 90 LEU A N 1
ATOM 706 C CA . LEU A 1 90 ? 14.901 -0.625 -17.997 1.00 97.75 90 LEU A CA 1
ATOM 707 C C . LEU A 1 90 ? 13.389 -0.719 -17.757 1.00 97.75 90 LEU A C 1
ATOM 709 O O . LEU A 1 90 ? 12.883 -1.818 -17.543 1.00 97.75 90 LEU A O 1
ATOM 713 N N . ILE A 1 91 ? 12.666 0.399 -17.873 1.00 97.81 91 ILE A N 1
ATOM 714 C CA . ILE A 1 91 ? 11.203 0.430 -17.715 1.00 97.81 91 ILE A CA 1
ATOM 715 C C . ILE A 1 91 ? 10.526 -0.439 -18.775 1.00 97.81 91 ILE A C 1
ATOM 717 O O . ILE A 1 91 ? 9.809 -1.373 -18.430 1.00 97.81 91 ILE A O 1
ATOM 721 N N . ARG A 1 92 ? 10.833 -0.233 -20.064 1.00 97.25 92 ARG A N 1
ATOM 722 C CA . ARG A 1 92 ? 10.237 -1.054 -21.129 1.00 97.25 92 ARG A CA 1
ATOM 723 C C . ARG A 1 92 ? 10.652 -2.522 -21.060 1.00 97.25 92 ARG A C 1
ATOM 725 O O . ARG A 1 92 ? 9.876 -3.387 -21.440 1.00 97.25 92 ARG A O 1
ATOM 732 N N . CYS A 1 93 ? 11.867 -2.833 -20.608 1.00 97.81 93 CYS A N 1
ATOM 733 C CA . CYS A 1 93 ? 12.258 -4.226 -20.385 1.00 97.81 93 CYS A CA 1
ATOM 734 C C . CYS A 1 93 ? 11.436 -4.862 -19.262 1.00 97.81 93 CYS A C 1
ATOM 736 O O . CYS A 1 93 ? 11.104 -6.037 -19.372 1.00 97.81 93 CYS A O 1
ATOM 738 N N . SER A 1 94 ? 11.092 -4.094 -18.226 1.00 97.69 94 SER A N 1
ATOM 739 C CA . SER A 1 94 ? 10.256 -4.555 -17.112 1.00 97.69 94 SER A CA 1
ATOM 740 C C . SER A 1 94 ? 8.837 -4.853 -17.592 1.00 97.69 94 SER A C 1
ATOM 742 O O . SER A 1 94 ? 8.364 -5.968 -17.418 1.00 97.69 94 SER A O 1
ATOM 744 N N . GLU A 1 95 ? 8.231 -3.923 -18.337 1.00 96.00 95 GLU A N 1
ATOM 745 C CA . GLU A 1 95 ? 6.904 -4.091 -18.956 1.00 96.00 95 GLU A CA 1
ATOM 746 C C . GLU A 1 95 ? 6.809 -5.312 -19.890 1.00 96.00 95 GLU A C 1
ATOM 748 O O . GLU A 1 95 ? 5.751 -5.918 -20.027 1.00 96.00 95 GLU A O 1
ATOM 753 N N . LEU A 1 96 ? 7.915 -5.677 -20.548 1.00 96.31 96 LEU A N 1
ATOM 754 C C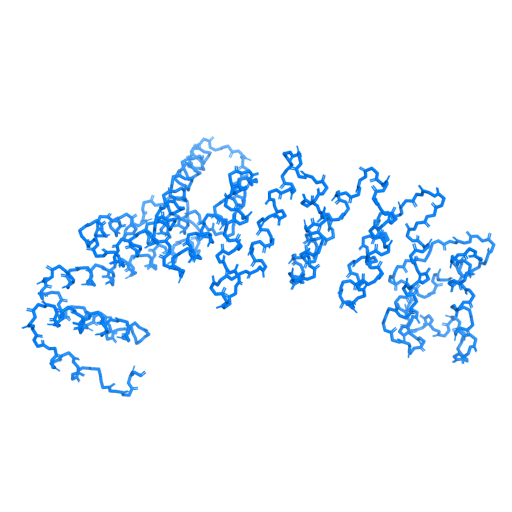A . LEU A 1 96 ? 7.980 -6.802 -21.488 1.00 96.31 96 LEU A CA 1
ATOM 755 C C . LEU A 1 96 ? 8.527 -8.100 -20.865 1.00 96.31 96 LEU A C 1
ATOM 757 O O . LEU A 1 96 ? 8.779 -9.061 -21.600 1.00 96.31 96 LEU A O 1
ATOM 761 N N . GLY A 1 97 ? 8.782 -8.133 -19.552 1.00 95.94 97 GLY A N 1
ATOM 762 C CA . GLY A 1 97 ? 9.336 -9.304 -18.860 1.00 95.94 97 GLY A CA 1
ATOM 763 C C . GLY A 1 97 ? 10.735 -9.723 -19.343 1.00 95.94 97 GLY A C 1
ATOM 764 O O . GLY A 1 97 ? 11.079 -10.904 -19.336 1.00 95.94 97 GLY A O 1
ATOM 765 N N . LYS A 1 98 ? 11.556 -8.777 -19.818 1.00 96.38 98 LYS A N 1
ATOM 766 C CA . LYS A 1 98 ? 12.909 -9.015 -20.359 1.00 96.38 98 LYS A CA 1
ATOM 767 C C . LYS A 1 98 ? 13.978 -8.996 -19.259 1.00 96.38 98 LYS A C 1
ATOM 769 O O . LYS A 1 98 ? 14.933 -8.220 -19.328 1.00 96.38 98 LYS A O 1
ATOM 774 N N . THR A 1 99 ? 13.838 -9.859 -18.254 1.00 95.62 99 THR A N 1
ATOM 775 C CA . THR A 1 99 ? 14.691 -9.870 -17.049 1.00 95.62 99 THR A CA 1
ATOM 776 C C . THR A 1 99 ? 16.182 -10.025 -17.357 1.00 95.62 99 THR A C 1
ATOM 778 O O . THR A 1 99 ? 16.994 -9.304 -16.784 1.00 95.62 99 THR A O 1
ATOM 781 N N . ASP A 1 100 ? 16.562 -10.867 -18.323 1.00 95.75 100 ASP A N 1
ATOM 782 C CA . ASP A 1 100 ? 17.973 -11.038 -18.711 1.00 95.75 100 ASP A CA 1
ATOM 783 C C . ASP A 1 100 ? 18.616 -9.722 -19.183 1.00 95.75 100 ASP A C 1
ATOM 785 O O . ASP A 1 100 ? 19.776 -9.428 -18.888 1.00 95.75 100 ASP A O 1
ATOM 789 N N . LEU A 1 101 ? 17.851 -8.882 -19.888 1.00 96.25 101 LEU A N 1
ATOM 790 C CA . LEU A 1 101 ? 18.324 -7.582 -20.362 1.00 96.25 101 LEU A CA 1
ATOM 791 C C . LEU A 1 101 ? 18.423 -6.551 -19.247 1.00 96.25 101 LEU A C 1
ATOM 793 O O . LEU A 1 101 ? 19.340 -5.727 -19.264 1.00 96.25 101 LEU A O 1
ATOM 797 N N . ILE A 1 102 ? 17.519 -6.623 -18.270 1.00 96.88 102 ILE A N 1
ATOM 798 C CA . ILE A 1 102 ? 17.581 -5.813 -17.053 1.00 96.88 102 ILE A CA 1
ATOM 799 C C . ILE A 1 102 ? 18.864 -6.142 -16.287 1.00 96.88 102 ILE A C 1
ATOM 801 O O . ILE A 1 102 ? 19.633 -5.232 -15.984 1.00 96.88 102 ILE A O 1
ATOM 805 N N . MET A 1 103 ? 19.154 -7.428 -16.065 1.00 95.19 103 MET A N 1
ATOM 806 C CA . MET A 1 103 ? 20.362 -7.857 -15.350 1.00 95.19 103 MET A CA 1
ATOM 807 C C . MET A 1 103 ? 21.645 -7.452 -16.084 1.00 95.19 103 MET A C 1
ATOM 809 O O . MET A 1 103 ? 22.584 -6.947 -15.466 1.00 95.19 103 MET A O 1
ATOM 813 N N . ASN A 1 104 ? 21.673 -7.583 -17.414 1.00 93.69 104 ASN A N 1
ATOM 814 C CA . ASN A 1 104 ? 22.798 -7.114 -18.226 1.00 93.69 104 ASN A CA 1
ATOM 815 C C . ASN A 1 104 ? 23.007 -5.598 -18.105 1.00 93.69 104 ASN A C 1
ATOM 817 O O . ASN A 1 104 ? 24.142 -5.128 -18.010 1.00 93.69 104 ASN A O 1
ATOM 821 N N . ALA A 1 105 ? 21.923 -4.820 -18.107 1.00 94.12 105 ALA A N 1
ATOM 822 C CA . ALA A 1 105 ? 21.992 -3.377 -17.931 1.00 94.12 105 ALA A CA 1
ATOM 823 C C . ALA A 1 105 ? 22.465 -2.994 -16.523 1.00 94.12 105 ALA A C 1
ATOM 825 O O . ALA A 1 105 ? 23.331 -2.129 -16.402 1.00 94.12 105 ALA A O 1
ATOM 826 N N . ILE A 1 106 ? 21.959 -3.662 -15.484 1.00 93.56 106 ILE A N 1
ATOM 827 C CA . ILE A 1 106 ? 22.392 -3.481 -14.095 1.00 93.56 106 ILE A CA 1
ATOM 828 C C . ILE A 1 106 ? 23.896 -3.723 -13.963 1.00 93.56 106 ILE A C 1
ATOM 830 O O . ILE A 1 106 ? 24.597 -2.849 -13.464 1.00 93.56 106 ILE A O 1
ATOM 834 N N . HIS A 1 107 ? 24.419 -4.824 -14.509 1.00 91.00 107 HIS A N 1
ATOM 835 C CA . HIS A 1 107 ? 25.850 -5.135 -14.445 1.00 91.00 107 HIS A CA 1
ATOM 836 C C . HIS A 1 107 ? 26.738 -4.027 -15.042 1.00 91.00 107 HIS A C 1
ATOM 838 O O . HIS A 1 107 ? 27.795 -3.713 -14.502 1.00 91.00 107 HIS A O 1
ATOM 844 N N . ILE A 1 108 ? 26.294 -3.389 -16.130 1.00 88.50 108 ILE A N 1
ATOM 845 C CA . ILE A 1 108 ? 26.994 -2.240 -16.730 1.00 88.50 108 ILE A CA 1
ATOM 846 C C . ILE A 1 108 ? 26.916 -1.001 -15.826 1.00 88.50 108 ILE A C 1
ATOM 848 O O . ILE A 1 108 ? 27.822 -0.165 -15.831 1.00 88.50 108 ILE A O 1
ATOM 852 N N . LEU A 1 109 ? 25.814 -0.847 -15.093 1.00 89.56 109 LEU A N 1
ATOM 853 C CA . LEU A 1 109 ? 25.544 0.325 -14.275 1.00 89.56 109 LEU A CA 1
ATOM 854 C C . LEU A 1 109 ? 26.236 0.320 -12.915 1.00 89.56 109 LEU A C 1
ATOM 856 O O . LEU A 1 109 ? 26.414 1.415 -12.396 1.00 89.56 109 LEU A O 1
ATOM 860 N N . VAL A 1 110 ? 26.639 -0.829 -12.364 1.00 86.25 110 VAL A N 1
ATOM 861 C CA . VAL A 1 110 ? 27.248 -0.920 -11.016 1.00 86.25 110 VAL A CA 1
ATOM 862 C C . VAL A 1 110 ? 28.411 0.067 -10.833 1.00 86.25 110 VAL A C 1
ATOM 864 O O . VAL A 1 110 ? 28.514 0.737 -9.811 1.00 86.25 110 VAL A O 1
ATOM 867 N N . GLU A 1 111 ? 29.238 0.255 -11.863 1.00 81.06 111 GLU A N 1
ATOM 868 C CA . GLU A 1 111 ? 30.392 1.171 -11.836 1.00 81.06 111 GLU A CA 1
ATOM 869 C C . GLU A 1 111 ? 30.014 2.660 -12.020 1.00 81.06 111 GLU A C 1
ATOM 871 O O . GLU A 1 111 ? 30.870 3.550 -12.021 1.00 81.06 111 GLU A O 1
ATOM 876 N N . HIS A 1 112 ? 28.734 2.972 -12.238 1.00 82.62 112 HIS A N 1
ATOM 877 C CA . HIS A 1 112 ? 28.267 4.331 -12.478 1.00 82.62 112 HIS A CA 1
ATOM 878 C C . HIS A 1 112 ? 28.043 5.083 -11.152 1.00 82.62 112 HIS A C 1
ATOM 880 O O . HIS A 1 112 ? 27.245 4.643 -10.328 1.00 82.62 112 HIS A O 1
ATOM 886 N N . PRO A 1 113 ? 28.598 6.299 -10.965 1.00 82.75 113 PRO A N 1
ATOM 887 C CA . PRO A 1 113 ? 28.498 7.032 -9.693 1.00 82.75 113 PRO A CA 1
ATOM 888 C C . PRO A 1 113 ? 27.073 7.325 -9.197 1.00 82.75 113 PRO A C 1
ATOM 890 O O . PRO A 1 113 ? 26.871 7.591 -8.019 1.00 82.75 113 PRO A O 1
ATOM 893 N N . LYS A 1 114 ? 26.086 7.328 -10.101 1.00 84.88 114 LYS A N 1
ATOM 894 C CA . LYS A 1 114 ? 24.659 7.556 -9.802 1.00 84.88 114 LYS A CA 1
ATOM 895 C C . LYS A 1 114 ? 23.798 6.319 -10.058 1.00 84.88 114 LYS A C 1
ATOM 897 O O . LYS A 1 114 ? 22.637 6.446 -10.439 1.00 84.88 114 LYS A O 1
ATOM 902 N N . TYR A 1 115 ? 24.394 5.135 -9.960 1.00 89.44 115 TYR A N 1
ATOM 903 C CA . TYR A 1 115 ? 23.725 3.857 -10.180 1.00 89.44 115 TYR A CA 1
ATOM 904 C C . TYR A 1 115 ? 22.440 3.730 -9.353 1.00 89.44 115 TYR A C 1
ATOM 906 O O . TYR A 1 115 ? 21.358 3.585 -9.922 1.00 89.44 115 TYR A O 1
ATOM 914 N N . THR A 1 116 ? 22.542 3.899 -8.034 1.00 91.25 116 THR A N 1
ATOM 915 C CA . THR A 1 116 ? 21.404 3.731 -7.121 1.00 91.25 116 THR A CA 1
ATOM 916 C C . THR A 1 116 ? 20.339 4.815 -7.297 1.00 91.25 116 THR A C 1
ATOM 918 O O . THR A 1 116 ? 19.151 4.517 -7.229 1.00 91.25 116 THR A O 1
ATOM 921 N N . GLU A 1 117 ? 20.726 6.059 -7.617 1.00 93.38 117 GLU A N 1
ATOM 922 C CA . GLU A 1 117 ? 19.779 7.129 -7.982 1.00 93.38 117 GLU A CA 1
ATOM 923 C C . GLU A 1 117 ? 18.954 6.760 -9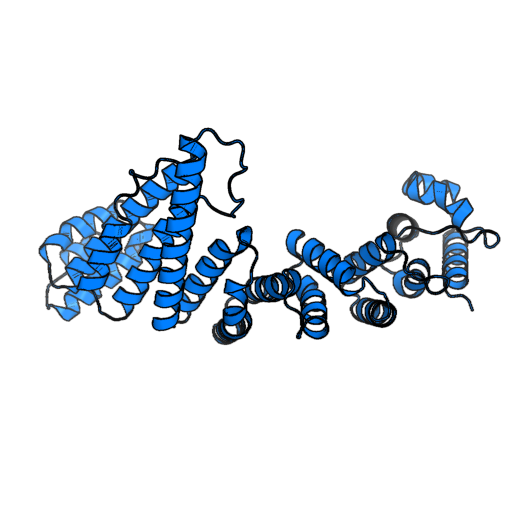.225 1.00 93.38 117 GLU A C 1
ATOM 925 O O . GLU A 1 117 ? 17.740 6.973 -9.254 1.00 93.38 117 GLU A O 1
ATOM 930 N N . LEU A 1 118 ? 19.603 6.203 -10.255 1.00 95.00 118 LEU A N 1
ATOM 931 C CA . LEU A 1 118 ? 18.931 5.773 -11.478 1.00 95.00 118 LEU A CA 1
ATOM 932 C C . LEU A 1 118 ? 17.988 4.600 -11.203 1.00 95.00 118 LEU A C 1
ATOM 934 O O . LEU A 1 118 ? 16.823 4.686 -11.592 1.00 95.00 118 LEU A O 1
ATOM 938 N N . LEU A 1 119 ? 18.453 3.551 -10.519 1.00 96.56 119 LEU A N 1
ATOM 939 C CA . LEU A 1 119 ? 17.605 2.399 -10.206 1.00 96.56 119 LEU A CA 1
ATOM 940 C C . LEU A 1 119 ? 16.402 2.790 -9.354 1.00 96.56 119 LEU A C 1
ATOM 942 O O . LEU A 1 119 ? 15.288 2.393 -9.674 1.00 96.56 119 LEU A O 1
ATOM 946 N N . PHE A 1 120 ? 16.594 3.642 -8.346 1.00 97.31 120 PHE A N 1
ATOM 947 C CA . PHE A 1 120 ? 15.484 4.133 -7.531 1.00 97.31 120 PHE A CA 1
ATOM 948 C C . PHE A 1 120 ? 14.461 4.889 -8.374 1.00 97.31 120 PHE A C 1
ATOM 950 O O . PHE A 1 120 ? 13.259 4.703 -8.217 1.00 97.31 120 PHE A O 1
ATOM 957 N N . SER A 1 121 ? 14.927 5.701 -9.327 1.00 97.56 121 SER A N 1
ATOM 958 C CA . SER A 1 121 ? 14.030 6.421 -10.231 1.00 97.56 121 SER A CA 1
ATOM 959 C C . SER A 1 121 ? 13.265 5.514 -11.203 1.00 97.56 121 SER A C 1
ATOM 961 O O . SER A 1 121 ? 12.213 5.927 -11.683 1.00 97.56 121 SER A O 1
ATOM 963 N N . VAL A 1 122 ? 13.803 4.333 -11.536 1.00 98.12 122 VAL A N 1
ATOM 964 C CA . VAL A 1 122 ? 13.109 3.297 -12.321 1.00 98.12 122 VAL A CA 1
ATOM 965 C C . VAL A 1 122 ? 12.084 2.595 -11.435 1.00 98.12 122 VAL A C 1
ATOM 967 O O . VAL A 1 122 ? 10.927 2.495 -11.826 1.00 98.12 122 VAL A O 1
ATOM 970 N N . ALA A 1 123 ? 12.490 2.187 -10.231 1.00 98.38 123 ALA A N 1
ATOM 971 C CA . ALA A 1 123 ? 11.639 1.507 -9.262 1.00 98.38 123 ALA A CA 1
ATOM 972 C C . ALA A 1 123 ? 10.394 2.336 -8.906 1.00 98.38 123 ALA A C 1
ATOM 974 O O . ALA A 1 123 ? 9.278 1.830 -8.982 1.00 98.38 123 ALA A O 1
ATOM 975 N N . GLU A 1 124 ? 10.565 3.626 -8.590 1.00 98.06 124 GLU A N 1
ATOM 976 C CA . GLU A 1 124 ? 9.436 4.513 -8.276 1.00 98.06 124 GLU A CA 1
ATOM 977 C C . GLU A 1 124 ? 8.537 4.758 -9.496 1.00 98.06 124 GLU A C 1
ATOM 979 O O . GLU A 1 124 ? 7.328 4.866 -9.328 1.00 98.06 124 GLU A O 1
ATOM 984 N N . GLU A 1 125 ? 9.076 4.821 -10.721 1.00 98.31 125 GLU A N 1
ATOM 985 C CA . GLU A 1 125 ? 8.241 4.996 -11.921 1.00 98.31 125 GLU A CA 1
ATOM 986 C C . GLU A 1 125 ? 7.401 3.749 -12.219 1.00 98.31 125 GLU A C 1
ATOM 988 O O . GLU A 1 125 ? 6.218 3.883 -12.520 1.00 98.31 125 GLU A O 1
ATOM 993 N N . LEU A 1 126 ? 7.975 2.552 -12.062 1.00 98.31 126 LEU A N 1
ATOM 994 C CA . LEU A 1 126 ? 7.246 1.287 -12.193 1.00 98.31 126 LEU A CA 1
ATOM 995 C C . LEU A 1 126 ? 6.164 1.155 -11.116 1.00 98.31 126 LEU A C 1
ATOM 997 O O . LEU A 1 126 ? 5.000 0.939 -11.443 1.00 98.31 126 LEU A O 1
ATOM 1001 N N . TYR A 1 127 ? 6.528 1.378 -9.851 1.00 97.62 127 TYR A N 1
ATOM 1002 C CA . TYR A 1 127 ? 5.607 1.284 -8.718 1.00 97.62 127 TYR A CA 1
ATOM 1003 C C . TYR A 1 127 ? 4.444 2.280 -8.842 1.00 97.62 127 TYR A C 1
ATOM 1005 O O . TYR A 1 127 ? 3.277 1.921 -8.738 1.00 97.62 127 TYR A O 1
ATOM 1013 N N . LEU A 1 128 ? 4.731 3.556 -9.123 1.00 95.94 128 LEU A N 1
ATOM 1014 C CA . LEU A 1 128 ? 3.676 4.561 -9.309 1.00 95.94 128 LEU A CA 1
ATOM 1015 C C . LEU A 1 128 ? 2.860 4.327 -10.592 1.00 95.94 128 LEU A C 1
ATOM 1017 O O . LEU A 1 128 ? 1.734 4.815 -10.690 1.00 95.94 128 LEU A O 1
ATOM 1021 N N . GLY A 1 129 ? 3.414 3.588 -11.558 1.00 96.44 129 GLY A N 1
ATOM 1022 C CA . GLY A 1 129 ? 2.729 3.112 -12.759 1.00 96.44 129 GLY A CA 1
ATOM 1023 C C . GLY A 1 129 ? 1.856 1.867 -12.547 1.00 96.44 129 GLY A C 1
ATOM 1024 O O . GLY A 1 129 ? 1.161 1.474 -13.482 1.00 96.44 129 GLY A O 1
ATOM 1025 N N . GLY A 1 130 ? 1.857 1.269 -11.348 1.00 95.94 130 GLY A N 1
ATOM 1026 C CA . GLY A 1 130 ? 1.093 0.062 -11.008 1.00 95.94 130 GLY A CA 1
ATOM 1027 C C . GLY A 1 130 ? 1.783 -1.261 -11.360 1.00 95.94 130 GLY A C 1
ATOM 1028 O O . GLY A 1 130 ? 1.150 -2.311 -11.285 1.00 95.94 130 GLY A O 1
ATOM 1029 N N . LEU A 1 131 ? 3.062 -1.220 -11.745 1.00 96.81 131 LEU A N 1
ATOM 1030 C CA . LEU A 1 131 ? 3.918 -2.391 -11.973 1.00 96.81 131 LEU A CA 1
ATOM 1031 C C . LEU A 1 131 ? 4.696 -2.703 -10.691 1.00 96.81 131 LEU A C 1
ATOM 1033 O O . LEU A 1 131 ? 5.924 -2.574 -10.611 1.00 96.81 131 LEU A O 1
ATOM 1037 N N . ASP A 1 132 ? 3.935 -3.009 -9.641 1.00 94.94 132 ASP A N 1
ATOM 1038 C CA . ASP A 1 132 ? 4.447 -3.161 -8.282 1.00 94.94 132 ASP A CA 1
ATOM 1039 C C . ASP A 1 132 ? 5.428 -4.337 -8.194 1.00 94.94 132 ASP A C 1
ATOM 1041 O O . ASP A 1 132 ? 6.515 -4.178 -7.637 1.00 94.94 132 ASP A O 1
ATOM 1045 N N . GLU A 1 133 ? 5.090 -5.485 -8.790 1.00 95.12 133 GLU A N 1
ATOM 1046 C CA . GLU A 1 133 ? 5.924 -6.694 -8.776 1.00 95.12 133 GLU A CA 1
ATOM 1047 C C . GLU A 1 133 ? 7.252 -6.477 -9.514 1.00 95.12 133 GLU A C 1
ATOM 1049 O O . GLU A 1 133 ? 8.321 -6.814 -9.000 1.00 95.12 133 GLU A O 1
ATOM 1054 N N . GLU A 1 134 ? 7.213 -5.843 -10.686 1.00 96.75 134 GLU A N 1
ATOM 1055 C CA . GLU A 1 134 ? 8.398 -5.546 -11.489 1.00 96.75 134 GLU A CA 1
ATOM 1056 C C . GLU A 1 134 ? 9.317 -4.524 -10.807 1.00 96.75 134 GLU A C 1
ATOM 1058 O O . GLU A 1 134 ? 10.540 -4.565 -10.975 1.00 96.75 134 GLU A O 1
ATOM 1063 N N . SER A 1 135 ? 8.749 -3.618 -10.003 1.00 98.00 135 SER A N 1
ATOM 1064 C CA . SER A 1 135 ? 9.524 -2.629 -9.251 1.00 98.00 135 SER A CA 1
ATOM 1065 C C . SER A 1 135 ? 10.397 -3.254 -8.153 1.00 98.00 135 SER A C 1
ATOM 1067 O O . SER A 1 135 ? 11.454 -2.701 -7.829 1.00 98.00 135 SER A O 1
ATOM 1069 N N . ILE A 1 136 ? 9.999 -4.418 -7.608 1.00 97.62 136 ILE A N 1
ATOM 1070 C CA . ILE A 1 136 ? 10.667 -5.073 -6.469 1.00 97.62 136 ILE A CA 1
ATOM 1071 C C . ILE A 1 136 ? 12.138 -5.338 -6.775 1.00 97.62 136 ILE A C 1
ATOM 1073 O O . ILE A 1 136 ? 12.985 -5.028 -5.940 1.00 97.62 136 ILE A O 1
ATOM 1077 N N . LEU A 1 137 ? 12.456 -5.842 -7.972 1.00 97.12 137 LEU A N 1
ATOM 1078 C CA . LEU A 1 137 ? 13.835 -6.148 -8.369 1.00 97.12 137 LEU A CA 1
ATOM 1079 C C . LEU A 1 137 ? 14.754 -4.935 -8.190 1.00 97.12 137 LEU A C 1
ATOM 1081 O O . LEU A 1 137 ? 15.847 -5.051 -7.646 1.00 97.12 137 LEU A O 1
ATOM 1085 N N . PHE A 1 138 ? 14.302 -3.752 -8.599 1.00 98.00 138 PHE A N 1
ATOM 1086 C CA . PHE A 1 138 ? 15.108 -2.540 -8.498 1.00 98.00 138 PHE A CA 1
ATOM 1087 C C . PHE A 1 138 ? 15.239 -2.047 -7.055 1.00 98.00 138 PHE A C 1
ATOM 1089 O O . PHE A 1 138 ? 16.307 -1.571 -6.672 1.00 98.00 138 PHE A O 1
ATOM 1096 N N . TYR A 1 139 ? 14.191 -2.182 -6.236 1.00 97.88 139 TYR A N 1
ATOM 1097 C CA . TYR A 1 139 ? 14.281 -1.888 -4.804 1.00 97.88 139 TYR A CA 1
ATOM 1098 C C . TYR A 1 139 ? 15.231 -2.839 -4.068 1.00 97.88 139 TYR A C 1
ATOM 1100 O O . TYR A 1 139 ? 15.962 -2.392 -3.184 1.00 97.88 139 TYR A O 1
ATOM 1108 N N . GLU A 1 140 ? 15.267 -4.120 -4.443 1.00 96.94 140 GLU A N 1
ATOM 1109 C CA . GLU A 1 140 ? 16.212 -5.097 -3.890 1.00 96.94 140 GLU A CA 1
ATOM 1110 C C . GLU A 1 140 ? 17.664 -4.701 -4.155 1.00 96.94 140 GLU A C 1
ATOM 1112 O O . GLU A 1 140 ? 18.472 -4.677 -3.226 1.00 96.94 140 GLU A O 1
ATOM 1117 N N . GLU A 1 141 ? 17.983 -4.317 -5.393 1.00 95.44 141 GLU A N 1
ATOM 1118 C CA . GLU A 1 141 ? 19.321 -3.838 -5.757 1.00 95.44 141 GLU A CA 1
ATOM 1119 C C . GLU A 1 141 ? 19.735 -2.623 -4.910 1.00 95.44 141 GLU A C 1
ATOM 1121 O O . GLU A 1 141 ? 20.845 -2.562 -4.386 1.00 95.44 141 GLU A O 1
ATOM 1126 N N . ILE A 1 142 ? 18.821 -1.674 -4.685 1.00 95.12 142 ILE A N 1
ATOM 1127 C CA . ILE A 1 142 ? 19.094 -0.485 -3.859 1.00 95.12 142 ILE A CA 1
ATOM 1128 C C . ILE A 1 142 ? 19.354 -0.869 -2.402 1.00 95.12 142 ILE A C 1
ATOM 1130 O O . ILE A 1 142 ? 20.258 -0.316 -1.774 1.00 95.12 142 ILE A O 1
ATOM 1134 N N . ILE A 1 143 ? 18.584 -1.815 -1.858 1.00 94.81 143 ILE A N 1
ATOM 1135 C CA . ILE A 1 143 ? 18.766 -2.300 -0.485 1.00 94.81 143 ILE A CA 1
ATOM 1136 C C . ILE A 1 143 ? 20.129 -2.973 -0.317 1.00 94.81 143 ILE A C 1
ATOM 1138 O O . ILE A 1 143 ? 20.787 -2.768 0.706 1.00 94.81 143 ILE A O 1
ATOM 1142 N N . GLN A 1 144 ? 20.561 -3.764 -1.302 1.00 92.56 144 GLN A N 1
ATOM 1143 C CA . GLN A 1 144 ? 21.861 -4.434 -1.262 1.00 92.56 144 GLN A CA 1
ATOM 1144 C C . GLN A 1 144 ? 23.015 -3.427 -1.287 1.00 92.56 144 GLN A C 1
ATOM 1146 O O . GLN A 1 144 ? 23.903 -3.498 -0.434 1.00 92.56 144 GLN A O 1
ATOM 1151 N N . GLU A 1 145 ? 22.962 -2.454 -2.196 1.00 90.38 145 GLU A N 1
ATOM 1152 C CA . GLU A 1 145 ? 24.019 -1.453 -2.376 1.00 90.38 145 GLU A CA 1
ATOM 1153 C C . GLU A 1 145 ? 24.088 -0.429 -1.235 1.00 90.38 145 GLU A C 1
ATOM 1155 O O . GLU A 1 145 ? 25.168 -0.023 -0.802 1.00 90.38 145 GLU A O 1
ATOM 1160 N N . GLU A 1 146 ? 22.940 -0.004 -0.703 1.00 88.81 146 GLU A N 1
ATOM 1161 C CA . GLU A 1 146 ? 22.871 1.044 0.321 1.00 88.81 146 GLU A CA 1
ATOM 1162 C C . GLU A 1 146 ? 22.745 0.494 1.749 1.00 88.81 146 GLU A C 1
ATOM 1164 O O . GLU A 1 146 ? 22.508 1.264 2.675 1.00 88.81 146 GLU A O 1
ATOM 1169 N N . LYS A 1 147 ? 22.967 -0.809 1.971 1.00 80.88 147 LYS A N 1
ATOM 1170 C CA . LYS A 1 147 ? 22.780 -1.494 3.267 1.00 80.88 147 LYS A CA 1
ATOM 1171 C C . LYS A 1 147 ? 23.440 -0.804 4.470 1.00 80.88 147 LYS A C 1
ATOM 1173 O O . LYS A 1 147 ? 22.918 -0.867 5.584 1.00 80.88 147 LYS A O 1
ATOM 1178 N N . TYR A 1 148 ? 24.599 -0.179 4.263 1.00 79.06 148 TYR A N 1
ATOM 1179 C CA . TYR A 1 148 ? 25.368 0.512 5.310 1.00 79.06 148 TYR A CA 1
ATOM 1180 C C . TYR A 1 148 ? 25.159 2.032 5.323 1.00 79.06 148 TYR A C 1
ATOM 1182 O O . TYR A 1 148 ? 25.728 2.725 6.166 1.00 79.06 148 TYR A O 1
ATOM 1190 N N . ASN A 1 149 ? 24.332 2.546 4.413 1.00 78.12 149 ASN A N 1
ATOM 1191 C CA . ASN A 1 149 ? 23.991 3.953 4.304 1.00 78.12 149 ASN A CA 1
ATOM 1192 C C . ASN A 1 149 ? 22.634 4.219 4.972 1.00 78.12 149 ASN A C 1
ATOM 1194 O O . ASN A 1 149 ? 21.753 3.365 5.037 1.00 78.12 149 ASN A O 1
ATOM 1198 N N . HIS A 1 150 ? 22.442 5.434 5.478 1.00 74.00 150 HIS A N 1
ATOM 1199 C CA . HIS A 1 150 ? 21.170 5.878 6.055 1.00 74.00 150 HIS A CA 1
ATOM 1200 C C . HIS A 1 150 ? 20.453 6.828 5.095 1.00 74.00 150 HIS A C 1
ATOM 1202 O O . HIS A 1 150 ? 20.239 7.993 5.417 1.00 74.00 150 HIS A O 1
ATOM 1208 N N . SER A 1 151 ? 20.147 6.351 3.887 1.00 85.75 151 SER A N 1
ATOM 1209 C CA . SER A 1 151 ? 19.426 7.143 2.889 1.00 85.75 151 SER A CA 1
ATOM 1210 C C . SER A 1 151 ? 17.907 6.992 3.038 1.00 85.75 151 SER A C 1
ATOM 1212 O O . SER A 1 151 ? 17.403 5.927 3.405 1.00 85.75 151 SER A O 1
ATOM 1214 N N . ASP A 1 152 ? 17.166 8.036 2.662 1.00 91.62 152 ASP A N 1
ATOM 1215 C CA . ASP A 1 152 ? 15.704 7.965 2.541 1.00 91.62 152 ASP A CA 1
ATOM 1216 C C . ASP A 1 152 ? 15.284 6.891 1.529 1.00 91.62 152 ASP A C 1
ATOM 1218 O O . ASP A 1 152 ? 14.308 6.176 1.746 1.00 91.62 152 ASP A O 1
ATOM 1222 N N . ARG A 1 153 ? 16.057 6.727 0.444 1.00 93.94 153 ARG A N 1
ATOM 1223 C CA . ARG A 1 153 ? 15.810 5.711 -0.589 1.00 93.94 153 ARG A CA 1
ATOM 1224 C C . ARG A 1 153 ? 15.807 4.304 -0.020 1.00 93.94 153 ARG A C 1
ATOM 1226 O O . ARG A 1 153 ? 14.950 3.519 -0.408 1.00 93.94 153 ARG A O 1
ATOM 1233 N N . LEU A 1 154 ? 16.721 3.987 0.897 1.00 95.31 154 LEU A N 1
ATOM 1234 C CA . LEU A 1 154 ? 16.766 2.678 1.539 1.00 95.31 154 LEU A CA 1
ATOM 1235 C C . LEU A 1 154 ? 15.466 2.411 2.309 1.00 95.31 154 LEU A C 1
ATOM 1237 O O . LEU A 1 154 ? 14.835 1.372 2.121 1.00 95.31 154 LEU A O 1
ATOM 1241 N N . ALA A 1 155 ? 15.029 3.368 3.134 1.00 96.00 155 ALA A N 1
ATOM 1242 C CA . ALA A 1 155 ? 13.794 3.231 3.904 1.00 96.00 155 ALA A CA 1
ATOM 1243 C C . ALA A 1 155 ? 12.555 3.136 2.997 1.00 96.00 155 ALA A C 1
ATOM 1245 O O . ALA A 1 155 ? 11.704 2.272 3.216 1.00 96.00 155 ALA A O 1
ATOM 1246 N N . ILE A 1 156 ? 12.479 3.972 1.953 1.00 97.44 156 ILE A N 1
ATOM 1247 C CA . ILE A 1 156 ? 11.400 3.924 0.957 1.00 97.44 156 ILE A CA 1
ATOM 1248 C C . ILE A 1 156 ? 11.404 2.572 0.236 1.00 97.44 156 ILE A C 1
ATOM 1250 O O . ILE A 1 156 ? 10.349 1.967 0.107 1.00 97.44 156 ILE A O 1
ATOM 1254 N N . SER A 1 157 ? 12.566 2.047 -0.155 1.00 97.69 157 SER A N 1
ATOM 1255 C CA . SER A 1 157 ? 12.675 0.750 -0.841 1.00 97.69 157 SER A CA 1
ATOM 1256 C C . SER A 1 157 ? 12.111 -0.387 0.015 1.00 97.69 157 SER A C 1
ATOM 1258 O O . SER A 1 157 ? 11.283 -1.163 -0.457 1.00 97.69 157 SER A O 1
ATOM 1260 N N . HIS A 1 158 ? 12.469 -0.440 1.305 1.00 97.75 158 HIS A N 1
ATOM 1261 C CA . HIS A 1 158 ? 11.878 -1.410 2.234 1.00 97.75 158 HIS A CA 1
ATOM 1262 C C . HIS A 1 158 ? 10.355 -1.244 2.365 1.00 97.75 158 HIS A C 1
ATOM 1264 O O . HIS A 1 158 ? 9.634 -2.240 2.405 1.00 97.75 158 HIS A O 1
ATOM 1270 N N . TYR A 1 159 ? 9.856 -0.006 2.404 1.00 98.19 159 TYR A N 1
ATOM 1271 C CA . TYR A 1 159 ? 8.420 0.276 2.479 1.00 98.19 159 TYR A CA 1
ATOM 1272 C C . TYR A 1 159 ? 7.657 -0.123 1.207 1.00 98.19 159 TYR A C 1
ATOM 1274 O O . TYR A 1 159 ? 6.573 -0.701 1.294 1.00 98.19 159 TYR A O 1
ATOM 1282 N N . ARG A 1 160 ? 8.213 0.152 0.024 1.00 98.06 160 ARG A N 1
ATOM 1283 C CA . ARG A 1 160 ? 7.602 -0.184 -1.269 1.00 98.06 160 ARG A CA 1
ATOM 1284 C C . ARG A 1 160 ? 7.521 -1.688 -1.474 1.00 98.06 160 ARG A C 1
ATOM 1286 O O . ARG A 1 160 ? 6.451 -2.177 -1.822 1.00 98.06 160 ARG A O 1
ATOM 1293 N N . ILE A 1 161 ? 8.595 -2.414 -1.149 1.00 98.19 161 ILE A N 1
ATOM 1294 C CA . ILE A 1 161 ? 8.576 -3.882 -1.136 1.00 98.19 161 ILE A CA 1
ATOM 1295 C C . ILE A 1 161 ? 7.534 -4.387 -0.140 1.00 98.19 161 ILE A C 1
ATOM 1297 O O . ILE A 1 161 ? 6.729 -5.233 -0.502 1.00 98.19 161 ILE A O 1
ATOM 1301 N N . PHE A 1 162 ? 7.492 -3.849 1.088 1.00 98.38 162 PHE A N 1
ATOM 1302 C CA . PHE A 1 162 ? 6.466 -4.234 2.060 1.00 98.38 162 PHE A CA 1
ATOM 1303 C C . PHE A 1 162 ? 5.065 -4.116 1.460 1.00 98.38 162 PHE A C 1
ATOM 1305 O O . PHE A 1 162 ? 4.331 -5.096 1.477 1.00 98.38 162 PHE A O 1
ATOM 1312 N N . ARG A 1 163 ? 4.723 -2.972 0.859 1.00 97.44 163 ARG A N 1
ATOM 1313 C CA . ARG A 1 163 ? 3.409 -2.772 0.233 1.00 97.44 163 ARG A CA 1
ATOM 1314 C C . ARG A 1 163 ? 3.126 -3.717 -0.928 1.00 97.44 163 ARG A C 1
ATOM 1316 O O . ARG A 1 163 ? 2.005 -4.201 -1.005 1.00 97.44 163 ARG A O 1
ATOM 1323 N N . ALA A 1 164 ? 4.104 -3.951 -1.799 1.00 96.44 164 ALA A N 1
ATOM 1324 C CA . ALA A 1 164 ? 3.949 -4.832 -2.955 1.00 96.44 164 ALA A CA 1
ATOM 1325 C C . ALA A 1 164 ? 3.793 -6.311 -2.549 1.00 96.44 164 ALA A C 1
ATOM 1327 O O . ALA A 1 164 ? 3.124 -7.071 -3.238 1.00 96.44 164 ALA A O 1
ATOM 1328 N N . THR A 1 165 ? 4.373 -6.720 -1.415 1.00 95.25 165 THR A N 1
ATOM 1329 C CA . THR A 1 165 ? 4.323 -8.110 -0.934 1.00 95.25 165 THR A CA 1
ATOM 1330 C C . THR A 1 165 ? 3.041 -8.448 -0.165 1.00 95.25 165 THR A C 1
ATOM 1332 O O . THR A 1 165 ? 2.696 -9.625 -0.058 1.00 95.25 165 THR A O 1
ATOM 1335 N N . ILE A 1 166 ? 2.326 -7.462 0.398 1.00 96.06 166 ILE A N 1
ATOM 1336 C CA . ILE A 1 166 ? 1.105 -7.750 1.166 1.00 96.06 166 ILE A CA 1
ATOM 1337 C C . ILE A 1 166 ? 0.015 -8.323 0.257 1.00 96.06 166 ILE A C 1
ATOM 1339 O O . ILE A 1 166 ? -0.454 -7.673 -0.672 1.00 96.06 166 ILE A O 1
ATOM 1343 N N . GLY A 1 167 ? -0.452 -9.523 0.596 1.00 95.38 167 GLY A N 1
ATOM 1344 C CA . GLY A 1 167 ? -1.507 -10.217 -0.134 1.00 95.38 167 GLY A CA 1
ATOM 1345 C C . GLY A 1 167 ? -2.267 -11.217 0.734 1.00 95.38 167 GLY A C 1
ATOM 1346 O O . GLY A 1 167 ? -2.416 -11.046 1.944 1.00 95.38 167 GLY A O 1
ATOM 1347 N N . ALA A 1 168 ? -2.765 -12.287 0.114 1.00 95.06 168 ALA A N 1
ATOM 1348 C CA . ALA A 1 168 ? -3.576 -13.299 0.797 1.00 95.06 168 ALA A CA 1
ATOM 1349 C C . ALA A 1 168 ? -2.761 -14.262 1.687 1.00 95.06 168 ALA A C 1
ATOM 1351 O O . ALA A 1 168 ? -3.330 -14.952 2.533 1.00 95.06 168 ALA A O 1
ATOM 1352 N N . ASN A 1 169 ? -1.439 -14.343 1.501 1.00 97.31 169 ASN A N 1
ATOM 1353 C CA . ASN A 1 169 ? -0.593 -15.279 2.236 1.00 97.31 169 ASN A CA 1
ATOM 1354 C C . ASN A 1 169 ? -0.120 -14.673 3.568 1.00 97.31 169 ASN A C 1
ATOM 1356 O O . ASN A 1 169 ? 0.729 -13.785 3.601 1.00 97.31 169 ASN A O 1
ATOM 1360 N N . ALA A 1 170 ? -0.637 -15.203 4.678 1.00 96.62 170 ALA A N 1
ATOM 1361 C CA . ALA A 1 170 ? -0.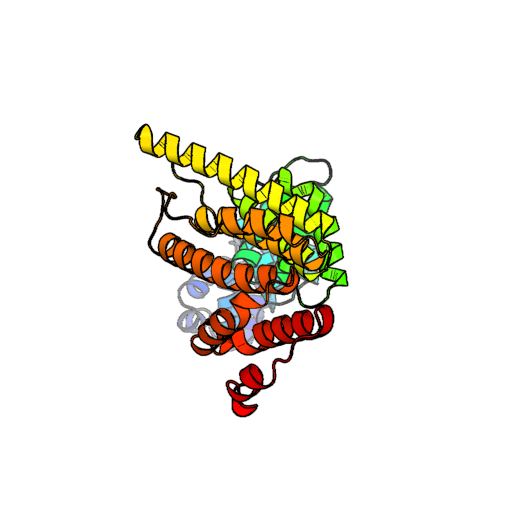305 -14.738 6.023 1.00 96.62 170 ALA A CA 1
ATOM 1362 C C . ALA A 1 170 ? 1.188 -14.879 6.384 1.00 96.62 170 ALA A C 1
ATOM 1364 O O . ALA A 1 170 ? 1.734 -14.031 7.092 1.00 96.62 170 ALA A O 1
ATOM 1365 N N . GLU A 1 171 ? 1.861 -15.931 5.912 1.00 97.44 171 GLU A N 1
ATOM 1366 C CA . GLU A 1 171 ? 3.282 -16.147 6.194 1.00 97.44 171 GLU A CA 1
ATOM 1367 C C . GLU A 1 171 ? 4.148 -15.098 5.488 1.00 97.44 171 GLU A C 1
ATOM 1369 O O . GLU A 1 171 ? 5.008 -14.480 6.118 1.00 97.44 171 GLU A O 1
ATOM 1374 N N . GLU A 1 172 ? 3.877 -14.847 4.206 1.00 97.50 172 GLU A N 1
ATOM 1375 C CA . GLU A 1 172 ? 4.593 -13.830 3.428 1.00 97.50 172 GLU A CA 1
ATOM 1376 C C . GLU A 1 172 ? 4.321 -12.418 3.958 1.00 97.50 172 GLU A C 1
ATOM 1378 O O . GLU A 1 172 ? 5.257 -11.634 4.127 1.00 97.50 172 GLU A O 1
ATOM 1383 N N . ASN A 1 173 ? 3.080 -12.126 4.360 1.00 98.12 173 ASN A N 1
ATOM 1384 C CA . ASN A 1 173 ? 2.745 -10.867 5.023 1.00 98.12 173 ASN A CA 1
ATOM 1385 C C . ASN A 1 173 ? 3.566 -10.669 6.306 1.00 98.12 173 ASN A C 1
ATOM 1387 O O . ASN A 1 173 ? 4.078 -9.577 6.557 1.00 98.12 173 ASN A O 1
ATOM 1391 N N . TYR A 1 174 ? 3.730 -11.717 7.121 1.00 98.12 174 TYR A N 1
ATOM 1392 C CA . TYR A 1 174 ? 4.511 -11.610 8.352 1.00 98.12 174 TYR A CA 1
ATOM 1393 C C . TYR A 1 174 ? 6.010 -11.421 8.079 1.00 98.12 174 TYR A C 1
ATOM 1395 O O . TYR A 1 174 ? 6.651 -10.600 8.738 1.00 98.12 174 TYR A O 1
ATOM 1403 N N . LYS A 1 175 ? 6.567 -12.112 7.073 1.00 98.19 175 LYS A N 1
ATOM 1404 C CA . LYS A 1 175 ? 7.951 -11.885 6.616 1.00 98.19 175 LYS A CA 1
ATOM 1405 C C . LYS A 1 175 ? 8.154 -10.442 6.150 1.00 98.19 175 LYS A C 1
ATOM 1407 O O . LYS A 1 175 ? 9.164 -9.830 6.498 1.00 98.19 175 LYS A O 1
ATOM 1412 N N . ALA A 1 176 ? 7.187 -9.882 5.422 1.00 98.06 176 ALA A N 1
ATOM 1413 C CA . ALA A 1 176 ? 7.226 -8.495 4.971 1.00 98.06 176 ALA A CA 1
ATOM 1414 C C . ALA A 1 176 ? 7.221 -7.503 6.149 1.00 98.06 176 ALA A C 1
ATOM 1416 O O . ALA A 1 176 ? 8.015 -6.561 6.146 1.00 98.06 176 ALA A O 1
ATOM 1417 N N . VAL A 1 177 ? 6.399 -7.742 7.184 1.00 98.38 177 VAL A N 1
ATOM 1418 C CA . VAL A 1 177 ? 6.396 -6.935 8.422 1.00 98.38 177 VAL A CA 1
ATOM 1419 C C . VAL A 1 177 ? 7.777 -6.933 9.075 1.00 98.38 177 VAL A C 1
ATOM 1421 O O . VAL A 1 177 ? 8.341 -5.860 9.281 1.00 98.38 177 VAL A O 1
ATOM 1424 N N . ILE A 1 178 ? 8.350 -8.114 9.339 1.00 98.06 178 ILE A N 1
ATOM 1425 C CA . ILE A 1 178 ? 9.669 -8.250 9.987 1.00 98.06 178 ILE A CA 1
ATOM 1426 C C . ILE A 1 178 ? 10.751 -7.523 9.181 1.00 98.06 178 ILE A C 1
ATOM 1428 O O . ILE A 1 178 ? 11.624 -6.859 9.733 1.00 98.06 178 ILE A O 1
ATOM 1432 N N . ARG A 1 179 ? 10.700 -7.629 7.852 1.00 96.75 179 ARG A N 1
ATOM 1433 C CA . ARG A 1 179 ? 11.686 -7.001 6.971 1.00 96.75 179 ARG A CA 1
ATOM 1434 C C . ARG A 1 179 ? 11.621 -5.470 6.985 1.00 96.75 179 ARG A C 1
ATOM 1436 O O . ARG A 1 179 ? 12.638 -4.818 6.735 1.00 96.75 179 ARG A O 1
ATOM 1443 N N . PHE A 1 180 ? 10.442 -4.893 7.201 1.00 98.06 180 PHE A N 1
ATOM 1444 C CA . PHE A 1 180 ? 10.224 -3.451 7.098 1.00 98.06 180 PHE A CA 1
ATOM 1445 C C . PHE A 1 180 ? 10.199 -2.731 8.451 1.00 98.06 180 PHE A C 1
ATOM 1447 O O . PHE A 1 180 ? 10.593 -1.565 8.513 1.00 98.06 180 PHE A O 1
ATOM 1454 N N . GLU A 1 181 ? 9.783 -3.388 9.536 1.00 96.56 181 GLU A N 1
ATOM 1455 C CA . GLU A 1 181 ? 9.478 -2.713 10.803 1.00 96.56 181 GLU A CA 1
ATOM 1456 C C . GLU A 1 181 ? 10.611 -1.807 11.310 1.00 96.56 181 GLU A C 1
ATOM 1458 O O . GLU A 1 181 ? 10.345 -0.673 11.712 1.00 96.56 181 GLU A O 1
ATOM 1463 N N . ASP A 1 182 ? 11.871 -2.229 11.211 1.00 93.62 182 ASP A N 1
ATOM 1464 C CA . ASP A 1 182 ? 13.039 -1.466 11.679 1.00 93.62 182 ASP A CA 1
ATOM 1465 C C . ASP A 1 182 ? 13.366 -0.225 10.829 1.00 93.62 182 ASP A C 1
ATOM 1467 O O . ASP A 1 182 ? 14.121 0.661 11.251 1.00 93.62 182 ASP A O 1
ATOM 1471 N N . PHE A 1 183 ? 12.787 -0.125 9.633 1.00 95.69 183 PHE A N 1
ATOM 1472 C CA . PHE A 1 183 ? 12.970 0.998 8.715 1.00 95.69 183 PHE A CA 1
ATOM 1473 C C . PHE A 1 183 ? 11.854 2.036 8.810 1.00 95.69 183 PHE A C 1
ATOM 1475 O O . PHE A 1 183 ? 12.067 3.175 8.397 1.00 95.69 183 PHE A O 1
ATOM 1482 N N . ARG A 1 184 ? 10.703 1.707 9.413 1.00 96.25 184 ARG A N 1
ATOM 1483 C CA . ARG A 1 184 ? 9.528 2.599 9.463 1.00 96.25 184 ARG A CA 1
ATOM 1484 C C . ARG A 1 184 ? 9.835 3.992 10.032 1.00 96.25 184 ARG A C 1
ATOM 1486 O O . ARG A 1 184 ? 9.340 4.987 9.524 1.00 96.25 184 ARG A O 1
ATOM 1493 N N . LYS A 1 185 ? 10.709 4.074 11.045 1.00 94.88 185 LYS A N 1
ATOM 1494 C CA . LYS A 1 185 ? 11.109 5.336 11.700 1.00 94.88 185 LYS A CA 1
ATOM 1495 C C . LYS A 1 185 ? 12.101 6.162 10.880 1.00 94.88 185 LYS A C 1
ATOM 1497 O O . LYS A 1 185 ? 12.308 7.332 11.177 1.00 94.88 185 LYS A O 1
ATOM 1502 N N . LYS A 1 186 ? 12.740 5.541 9.888 1.00 94.75 186 LYS A N 1
ATOM 1503 C CA . LYS A 1 186 ? 13.690 6.176 8.966 1.00 94.75 186 LYS A CA 1
ATOM 1504 C C . LYS A 1 186 ? 13.008 6.670 7.693 1.00 94.75 186 LYS A C 1
ATOM 1506 O O . LYS A 1 186 ? 13.667 7.274 6.859 1.00 94.75 186 LYS A O 1
ATOM 1511 N N . LEU A 1 187 ? 11.716 6.387 7.519 1.00 95.75 187 LEU A N 1
ATOM 1512 C CA . LEU A 1 187 ? 10.970 6.916 6.391 1.00 95.75 187 LEU A CA 1
ATOM 1513 C C . LEU A 1 187 ? 10.883 8.441 6.468 1.00 95.75 187 LEU A C 1
ATOM 1515 O O . LEU A 1 187 ? 10.736 8.979 7.571 1.00 95.75 187 LEU A O 1
ATOM 1519 N N . PRO A 1 188 ? 10.871 9.131 5.316 1.00 94.00 188 PRO A N 1
ATOM 1520 C CA . PRO A 1 188 ? 10.480 10.531 5.274 1.00 94.00 188 PRO A CA 1
ATOM 1521 C C . PRO A 1 188 ? 9.084 10.721 5.868 1.00 94.00 188 PRO A C 1
ATOM 1523 O O . PRO A 1 188 ? 8.217 9.853 5.736 1.00 94.00 188 PRO A O 1
ATOM 1526 N N . GLU A 1 189 ? 8.850 11.877 6.487 1.00 91.50 189 GLU A N 1
ATOM 1527 C CA . GLU A 1 189 ? 7.632 12.157 7.263 1.00 91.50 189 GLU A CA 1
ATOM 1528 C C . GLU A 1 189 ? 6.337 11.895 6.487 1.00 91.50 189 GLU A C 1
ATOM 1530 O O . GLU A 1 189 ? 5.379 11.373 7.054 1.00 91.50 189 GLU A O 1
ATOM 1535 N N . ALA A 1 190 ? 6.338 12.183 5.182 1.00 91.06 190 ALA A N 1
ATOM 1536 C CA . ALA A 1 190 ? 5.198 11.985 4.289 1.00 91.06 190 ALA A CA 1
ATOM 1537 C C . ALA A 1 190 ? 4.725 10.522 4.195 1.00 91.06 190 ALA A C 1
ATOM 1539 O O . ALA A 1 190 ? 3.573 10.279 3.859 1.00 91.06 190 ALA A O 1
ATOM 1540 N N . PHE A 1 191 ? 5.590 9.549 4.505 1.00 95.12 191 PHE A N 1
ATOM 1541 C CA . PHE A 1 191 ? 5.276 8.120 4.416 1.00 95.12 191 PHE A CA 1
ATOM 1542 C C . PHE A 1 191 ? 4.995 7.464 5.768 1.00 95.12 191 PHE A C 1
ATOM 1544 O O . PHE A 1 191 ? 4.439 6.368 5.809 1.00 95.12 191 PHE A O 1
ATOM 1551 N N . GLN A 1 192 ? 5.400 8.084 6.879 1.00 96.94 192 GLN A N 1
ATOM 1552 C CA . GLN A 1 192 ? 5.401 7.421 8.187 1.00 96.94 192 GLN A CA 1
ATOM 1553 C C . GLN A 1 192 ? 3.992 7.048 8.663 1.00 96.94 192 GLN A C 1
ATOM 1555 O O . GLN A 1 192 ? 3.792 5.947 9.174 1.00 96.94 192 GLN A O 1
ATOM 1560 N N . LEU A 1 193 ? 3.012 7.939 8.478 1.00 97.69 193 LEU A N 1
ATOM 1561 C CA . LEU A 1 193 ? 1.626 7.700 8.892 1.00 97.69 193 LEU A CA 1
ATOM 1562 C C . LEU A 1 193 ? 0.989 6.552 8.101 1.00 97.69 193 LEU A C 1
ATOM 1564 O O . LEU A 1 193 ? 0.405 5.644 8.694 1.00 97.69 193 LEU A O 1
ATOM 1568 N N . ASP A 1 194 ? 1.167 6.545 6.780 1.00 97.44 194 ASP A N 1
ATOM 1569 C CA . ASP A 1 194 ? 0.682 5.465 5.920 1.00 97.44 194 ASP A CA 1
ATOM 1570 C C . ASP A 1 194 ? 1.359 4.135 6.237 1.00 97.44 194 ASP A C 1
ATOM 1572 O O . ASP A 1 194 ? 0.684 3.119 6.398 1.00 97.44 194 ASP A O 1
ATOM 1576 N N . ALA A 1 195 ? 2.679 4.140 6.421 1.00 98.19 195 ALA A N 1
ATOM 1577 C CA . ALA A 1 195 ? 3.426 2.952 6.801 1.00 98.19 195 ALA A CA 1
ATOM 1578 C C . ALA A 1 195 ? 2.954 2.349 8.129 1.00 98.19 195 ALA A C 1
ATOM 1580 O O . ALA A 1 195 ? 2.765 1.136 8.217 1.00 98.19 195 ALA A O 1
ATOM 1581 N N . LEU A 1 196 ? 2.742 3.180 9.153 1.00 98.69 196 LEU A N 1
ATOM 1582 C CA . LEU A 1 196 ? 2.262 2.730 10.460 1.00 98.69 196 LEU A CA 1
ATOM 1583 C C . LEU A 1 196 ? 0.835 2.187 10.389 1.00 98.69 196 LEU A C 1
ATOM 1585 O O . LEU A 1 196 ? 0.557 1.145 10.980 1.00 98.69 196 LEU A O 1
ATOM 1589 N N . LEU A 1 197 ? -0.050 2.846 9.636 1.00 98.69 197 LEU A N 1
ATOM 1590 C CA . LEU A 1 197 ? -1.411 2.360 9.415 1.00 98.69 197 LEU A CA 1
ATOM 1591 C C . LEU A 1 197 ? -1.411 0.987 8.730 1.00 98.69 197 LEU A C 1
ATOM 1593 O O . LEU A 1 197 ? -2.116 0.078 9.170 1.00 98.69 197 LEU A O 1
ATOM 1597 N N . GLN A 1 198 ? -0.600 0.812 7.683 1.00 98.38 198 GLN A N 1
ATOM 1598 C CA . GLN A 1 198 ? -0.490 -0.468 6.979 1.00 98.38 198 GLN A CA 1
ATOM 1599 C C . GLN A 1 198 ? 0.110 -1.563 7.871 1.00 98.38 198 GLN A C 1
ATOM 1601 O O . GLN A 1 198 ? -0.450 -2.654 7.952 1.00 98.38 198 GLN A O 1
ATOM 1606 N N . LEU A 1 199 ? 1.193 -1.271 8.601 1.00 98.75 199 LEU A N 1
ATOM 1607 C CA . LEU A 1 199 ? 1.783 -2.201 9.569 1.00 98.75 199 LEU A CA 1
ATOM 1608 C C . LEU A 1 199 ? 0.769 -2.641 10.634 1.00 98.75 199 LEU A C 1
ATOM 1610 O O . LEU A 1 199 ? 0.661 -3.833 10.921 1.00 98.75 199 LEU A O 1
ATOM 1614 N N . ALA A 1 200 ? 0.005 -1.702 11.198 1.00 98.75 200 ALA A N 1
ATOM 1615 C CA . ALA A 1 200 ? -0.997 -2.004 12.214 1.00 98.75 200 ALA A CA 1
ATOM 1616 C C . ALA A 1 200 ? -2.117 -2.905 11.661 1.00 98.75 200 ALA A C 1
ATOM 1618 O O . ALA A 1 200 ? -2.460 -3.902 12.291 1.00 98.75 200 ALA A O 1
ATOM 1619 N N . ASN A 1 201 ? -2.628 -2.615 10.460 1.00 98.50 201 ASN A N 1
ATOM 1620 C CA . ASN A 1 201 ? -3.671 -3.419 9.813 1.00 98.50 201 ASN A CA 1
ATOM 1621 C C . ASN A 1 201 ? -3.201 -4.832 9.441 1.00 98.50 201 ASN A C 1
ATOM 1623 O O . ASN A 1 201 ? -3.923 -5.803 9.672 1.00 98.50 201 ASN A O 1
ATOM 1627 N N . VAL A 1 202 ? -1.987 -4.968 8.898 1.00 98.50 202 VAL A N 1
ATOM 1628 C CA . VAL A 1 202 ? -1.409 -6.282 8.578 1.00 98.50 202 VAL A CA 1
ATOM 1629 C C . VAL A 1 202 ? -1.185 -7.088 9.857 1.00 98.50 202 VAL A C 1
ATOM 1631 O O . VAL A 1 202 ? -1.555 -8.254 9.930 1.00 98.50 202 VAL A O 1
ATOM 1634 N N . CYS A 1 203 ? -0.640 -6.480 10.911 1.00 98.62 203 CYS A N 1
ATOM 1635 C CA . CYS A 1 203 ? -0.482 -7.164 12.193 1.00 98.62 203 CYS A CA 1
ATOM 1636 C C . CYS A 1 203 ? -1.827 -7.577 12.810 1.00 98.62 203 CYS A C 1
ATOM 1638 O O . CYS A 1 203 ? -1.908 -8.670 13.379 1.00 98.62 203 CYS A O 1
ATOM 1640 N N . LEU A 1 204 ? -2.872 -6.753 12.660 1.00 98.44 204 LEU A N 1
ATOM 1641 C CA . LEU A 1 204 ? -4.219 -7.065 13.135 1.00 98.44 204 LEU A CA 1
ATOM 1642 C C . LEU A 1 204 ? -4.771 -8.308 12.426 1.00 98.44 204 LEU A C 1
ATOM 1644 O O . LEU A 1 204 ? -5.255 -9.222 13.092 1.00 98.44 204 LEU A O 1
ATOM 1648 N N . SER A 1 205 ? -4.658 -8.376 11.094 1.00 97.69 205 SER A N 1
ATOM 1649 C CA . SER A 1 205 ? -5.145 -9.525 10.315 1.00 97.69 205 SER A CA 1
ATOM 1650 C C . SER A 1 205 ? -4.364 -10.814 10.597 1.00 97.69 205 SER A C 1
ATOM 1652 O O . SER A 1 205 ? -4.930 -11.903 10.550 1.00 97.69 205 SER A O 1
ATOM 1654 N N . LEU A 1 206 ? -3.085 -10.696 10.968 1.00 97.69 206 LEU A N 1
ATOM 1655 C CA . LEU A 1 206 ? -2.222 -11.812 11.372 1.00 97.69 206 LEU A CA 1
ATOM 1656 C C . LEU A 1 206 ? -2.401 -12.249 12.836 1.00 97.69 206 LEU A C 1
ATOM 1658 O O . LEU A 1 206 ? -1.720 -13.175 13.286 1.00 97.69 206 LEU A O 1
ATOM 1662 N N . GLY A 1 207 ? -3.242 -11.564 13.613 1.00 97.94 207 GLY A N 1
ATOM 1663 C CA . GLY A 1 207 ? -3.402 -11.827 15.043 1.00 97.94 207 GLY A CA 1
ATOM 1664 C C . GLY A 1 207 ? -2.169 -11.491 15.889 1.00 97.94 207 GLY A C 1
ATOM 1665 O O . GLY A 1 207 ? -1.983 -12.032 16.980 1.00 97.94 207 GLY A O 1
ATOM 1666 N N . LYS A 1 208 ? -1.289 -10.609 15.401 1.00 98.38 208 LYS A N 1
ATOM 1667 C CA . LYS A 1 208 ? -0.102 -10.136 16.127 1.00 98.38 208 LYS A CA 1
ATOM 1668 C C . LYS A 1 208 ? -0.489 -8.965 17.027 1.00 98.38 208 LYS A C 1
ATOM 1670 O O . LYS A 1 208 ? -0.114 -7.821 16.770 1.00 98.38 208 LYS A O 1
ATOM 1675 N N . TRP A 1 209 ? -1.254 -9.250 18.080 1.00 98.19 209 TRP A N 1
ATOM 1676 C CA . TRP A 1 209 ? -1.896 -8.228 18.916 1.00 98.19 209 TRP A CA 1
ATOM 1677 C C . TRP A 1 209 ? -0.909 -7.225 19.524 1.00 98.19 209 TRP A C 1
ATOM 1679 O O . TRP A 1 209 ? -1.090 -6.027 19.346 1.00 98.19 209 TRP A O 1
ATOM 1689 N N . ASN A 1 210 ? 0.200 -7.697 20.105 1.00 97.75 210 ASN A N 1
ATOM 1690 C CA . ASN A 1 210 ? 1.223 -6.815 20.684 1.00 97.75 210 ASN A CA 1
ATOM 1691 C C . ASN A 1 210 ? 1.806 -5.823 19.659 1.00 97.75 210 ASN A C 1
ATOM 1693 O O . ASN A 1 210 ? 1.952 -4.640 19.958 1.00 97.75 210 ASN A O 1
ATOM 1697 N N . LEU A 1 211 ? 2.118 -6.293 18.444 1.00 98.38 211 LEU A N 1
ATOM 1698 C CA . LEU A 1 211 ? 2.628 -5.431 17.369 1.00 98.38 211 LEU A CA 1
ATOM 1699 C C . LEU A 1 211 ? 1.542 -4.481 16.855 1.00 98.38 211 LEU A C 1
ATOM 1701 O O . LEU A 1 211 ? 1.819 -3.318 16.582 1.00 98.38 211 LEU A O 1
ATOM 1705 N N . THR A 1 212 ? 0.302 -4.961 16.768 1.00 98.75 212 THR A N 1
ATOM 1706 C CA . THR A 1 212 ? -0.859 -4.149 16.383 1.00 98.75 212 THR A CA 1
ATOM 1707 C C . THR A 1 212 ? -1.034 -2.971 17.335 1.00 98.75 212 THR A C 1
ATOM 1709 O O . THR A 1 212 ? -1.106 -1.829 16.891 1.00 98.75 212 THR A O 1
ATOM 1712 N N . GLU A 1 213 ? -1.042 -3.231 18.645 1.00 98.69 213 GLU A N 1
ATOM 1713 C CA . GLU A 1 213 ? -1.155 -2.192 19.670 1.00 98.69 213 GLU A CA 1
ATOM 1714 C C . GLU A 1 213 ? 0.028 -1.220 19.631 1.00 98.69 213 GLU A C 1
ATOM 1716 O O . GLU A 1 213 ? -0.180 -0.009 19.715 1.00 98.69 213 GLU A O 1
ATOM 1721 N N . GLN A 1 214 ? 1.251 -1.731 19.452 1.00 98.62 214 GLN A N 1
ATOM 1722 C CA . GLN A 1 214 ? 2.454 -0.907 19.343 1.00 98.62 214 GLN A CA 1
ATOM 1723 C C . GLN A 1 214 ? 2.383 0.056 18.151 1.00 98.62 214 GLN A C 1
ATOM 1725 O O . GLN A 1 214 ? 2.620 1.253 18.317 1.00 98.62 214 GLN A O 1
ATOM 1730 N N . PHE A 1 215 ? 2.068 -0.446 16.954 1.00 98.75 215 PHE A N 1
ATOM 1731 C CA . PHE A 1 215 ? 1.987 0.392 15.756 1.00 98.75 215 PHE A CA 1
ATOM 1732 C C . PHE A 1 215 ? 0.793 1.347 15.806 1.00 98.75 215 PHE A C 1
ATOM 1734 O O . PHE A 1 215 ? 0.918 2.487 15.367 1.00 98.75 215 PHE A O 1
ATOM 1741 N N . ALA A 1 216 ? -0.328 0.933 16.401 1.00 98.81 216 ALA A N 1
ATOM 1742 C CA . ALA A 1 216 ? -1.475 1.804 16.626 1.00 98.81 216 ALA A CA 1
ATOM 1743 C C . ALA A 1 216 ? -1.151 2.954 17.600 1.00 98.81 216 ALA A C 1
ATOM 1745 O O . ALA A 1 216 ? -1.488 4.104 17.326 1.00 98.81 216 ALA A O 1
ATOM 1746 N N . ASP A 1 217 ? -0.438 2.693 18.701 1.00 98.75 217 ASP A N 1
ATOM 1747 C CA . ASP A 1 217 ? 0.026 3.759 19.599 1.00 98.75 217 ASP A CA 1
ATOM 1748 C C . ASP A 1 217 ? 1.005 4.712 18.916 1.00 98.75 217 ASP A C 1
ATOM 1750 O O . ASP A 1 217 ? 0.894 5.929 19.076 1.00 98.75 217 ASP A O 1
ATOM 1754 N N . GLU A 1 218 ? 1.956 4.168 18.153 1.00 98.56 218 GLU A N 1
ATOM 1755 C CA . GLU A 1 218 ? 2.926 4.962 17.399 1.00 98.56 218 GLU A CA 1
ATOM 1756 C C . GLU A 1 218 ? 2.208 5.860 16.375 1.00 98.56 218 GLU A C 1
ATOM 1758 O O . GLU A 1 218 ? 2.482 7.061 16.318 1.00 98.56 218 GLU A O 1
ATOM 1763 N N . LEU A 1 219 ? 1.213 5.320 15.657 1.00 98.69 219 LEU A N 1
ATOM 1764 C CA . LEU A 1 219 ? 0.361 6.067 14.728 1.00 98.69 219 LEU A CA 1
ATOM 1765 C C . LEU A 1 219 ? -0.405 7.190 15.434 1.00 98.69 219 LEU A C 1
ATOM 1767 O O . LEU A 1 219 ? -0.419 8.324 14.952 1.00 98.69 219 LEU A O 1
ATOM 1771 N N . ARG A 1 220 ? -1.012 6.900 16.590 1.00 98.56 220 ARG A N 1
ATOM 1772 C CA . ARG A 1 220 ? -1.770 7.879 17.381 1.00 98.56 220 ARG A CA 1
ATOM 1773 C C . ARG A 1 220 ? -0.892 9.042 17.823 1.00 98.56 220 ARG A C 1
ATOM 1775 O O . ARG A 1 220 ? -1.277 10.203 17.672 1.00 98.56 220 ARG A O 1
ATOM 1782 N N . ILE A 1 221 ? 0.280 8.732 18.381 1.00 98.44 221 ILE A N 1
ATOM 1783 C CA . ILE A 1 221 ? 1.235 9.732 18.870 1.00 98.44 221 ILE A CA 1
ATOM 1784 C C . ILE A 1 221 ? 1.692 10.612 17.708 1.00 98.44 221 ILE A C 1
ATOM 1786 O O . ILE A 1 221 ? 1.577 11.835 17.797 1.00 98.44 221 ILE A O 1
ATOM 1790 N N . LEU A 1 222 ? 2.142 10.002 16.606 1.00 97.88 222 LEU A N 1
ATOM 1791 C CA . LEU A 1 222 ? 2.642 10.743 15.452 1.00 97.88 222 LEU A CA 1
ATOM 1792 C C . LEU A 1 222 ? 1.550 11.622 14.832 1.00 97.88 222 LEU A C 1
ATOM 1794 O O . LEU A 1 222 ? 1.774 12.809 14.617 1.00 97.88 222 LEU A O 1
ATOM 1798 N N . THR A 1 223 ? 0.347 11.082 14.628 1.00 97.19 223 THR A N 1
ATOM 1799 C CA . THR A 1 223 ? -0.782 11.849 14.077 1.00 97.19 223 THR A CA 1
ATOM 1800 C C . THR A 1 223 ? -1.149 13.031 14.971 1.00 97.19 223 THR A C 1
ATOM 1802 O O . THR A 1 223 ? -1.406 14.124 14.472 1.00 97.19 223 THR A O 1
ATOM 1805 N N . THR A 1 224 ? -1.142 12.841 16.295 1.00 97.00 224 THR A N 1
ATOM 1806 C CA . THR A 1 224 ? -1.454 13.912 17.254 1.00 97.00 224 THR A CA 1
ATOM 1807 C C . THR A 1 224 ? -0.433 15.044 17.174 1.00 97.00 224 THR A C 1
ATOM 1809 O O . THR A 1 224 ? -0.825 16.209 17.140 1.00 97.00 224 THR A O 1
ATOM 1812 N N . ILE A 1 225 ? 0.861 14.712 17.106 1.00 96.00 225 ILE A N 1
ATOM 1813 C CA . ILE A 1 225 ? 1.942 15.698 16.955 1.00 96.00 225 ILE A CA 1
ATOM 1814 C C . ILE A 1 225 ? 1.755 16.483 15.652 1.00 96.00 225 ILE A C 1
ATOM 1816 O O . ILE A 1 225 ? 1.698 17.711 15.682 1.00 96.00 225 ILE A O 1
ATOM 1820 N N . ARG A 1 226 ? 1.563 15.783 14.527 1.00 93.81 226 ARG A N 1
ATOM 1821 C CA . ARG A 1 226 ? 1.380 16.401 13.204 1.00 93.81 226 ARG A CA 1
ATOM 1822 C C . ARG A 1 226 ? 0.165 17.324 13.156 1.00 93.81 226 ARG A C 1
ATOM 1824 O O . ARG A 1 226 ? 0.248 18.446 12.669 1.00 93.81 226 ARG A O 1
ATOM 1831 N N . TYR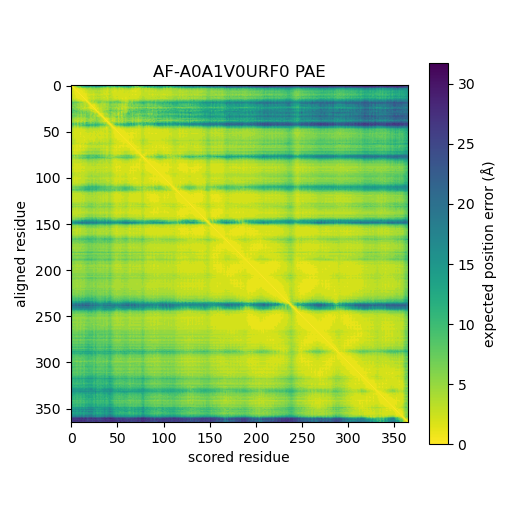 A 1 227 ? -0.953 16.888 13.728 1.00 94.44 227 TYR A N 1
ATOM 1832 C CA . TYR A 1 227 ? -2.162 17.701 13.791 1.00 94.44 227 TYR A CA 1
ATOM 1833 C C . TYR A 1 227 ? -1.961 18.977 14.626 1.00 94.44 227 TYR A C 1
ATOM 1835 O O . TYR A 1 227 ? -2.416 20.056 14.242 1.00 94.44 227 TYR A O 1
ATOM 1843 N N . GLN A 1 228 ? -1.242 18.888 15.750 1.00 93.81 228 GLN A N 1
ATOM 1844 C CA . GLN A 1 228 ? -0.903 20.061 16.561 1.00 93.81 228 GLN A CA 1
ATOM 1845 C C . GLN A 1 228 ? 0.010 21.037 15.808 1.00 93.81 228 GLN A C 1
ATOM 1847 O O . GLN A 1 228 ? -0.214 22.248 15.871 1.00 93.81 228 GLN A O 1
ATOM 1852 N N . GLU A 1 229 ? 0.999 20.532 15.069 1.00 91.94 229 GLU A N 1
ATOM 1853 C CA . GLU A 1 229 ? 1.875 21.341 14.212 1.00 91.94 229 GLU A CA 1
ATOM 1854 C C . GLU A 1 229 ? 1.065 22.092 13.139 1.00 91.94 229 GLU A C 1
ATOM 1856 O O . GLU A 1 229 ? 1.192 23.314 13.011 1.00 91.94 229 GLU A O 1
ATOM 1861 N N . GLU A 1 230 ? 0.157 21.405 12.436 1.00 91.00 230 GLU A N 1
ATOM 1862 C CA . GLU A 1 230 ? -0.713 22.025 11.427 1.00 91.00 230 GLU A CA 1
ATOM 1863 C C . GLU A 1 230 ? -1.662 23.075 12.023 1.00 91.00 230 GLU A C 1
ATOM 1865 O O . GLU A 1 230 ? -1.846 24.156 11.449 1.00 91.00 230 GLU A O 1
ATOM 1870 N N . LEU A 1 231 ? -2.223 22.817 13.209 1.00 91.31 231 LEU A N 1
ATOM 1871 C CA . LEU A 1 231 ? -3.041 23.798 13.923 1.00 91.31 231 LEU A CA 1
ATOM 1872 C C . LEU A 1 231 ? -2.254 25.064 14.272 1.00 91.31 231 LEU A C 1
ATOM 1874 O O . LEU A 1 231 ? -2.785 26.170 14.140 1.00 91.31 231 LEU A O 1
ATOM 1878 N N . LEU A 1 232 ? -1.003 24.927 14.718 1.00 90.81 232 LEU A N 1
ATOM 1879 C CA . LEU A 1 232 ? -0.146 26.071 15.036 1.00 90.81 232 LEU A CA 1
ATOM 1880 C C . LEU A 1 232 ? 0.186 26.887 13.783 1.00 90.81 232 LEU A C 1
ATOM 1882 O O . LEU A 1 232 ? 0.101 28.116 13.817 1.00 90.81 232 LEU A O 1
ATOM 1886 N N . ILE A 1 233 ? 0.496 26.223 12.666 1.00 88.44 233 ILE A N 1
ATOM 1887 C CA . ILE A 1 233 ? 0.741 26.871 11.367 1.00 88.44 233 ILE A CA 1
ATOM 1888 C C . ILE A 1 233 ? -0.493 27.669 10.925 1.00 88.44 233 ILE A C 1
ATOM 1890 O O . ILE A 1 233 ? -0.372 28.856 10.596 1.00 88.44 233 ILE A O 1
ATOM 1894 N N . LYS A 1 234 ? -1.684 27.056 10.998 1.00 86.69 234 LYS A N 1
ATOM 1895 C CA . LYS A 1 234 ? -2.969 27.689 10.657 1.00 86.69 234 LYS A CA 1
ATOM 1896 C C . LYS A 1 234 ? -3.257 28.904 11.544 1.00 86.69 234 LYS A C 1
ATOM 1898 O O . LYS A 1 234 ? -3.620 29.963 11.030 1.00 86.69 234 LYS A O 1
ATOM 1903 N N . LYS A 1 235 ? -3.055 28.788 12.863 1.00 88.44 235 LYS A N 1
ATOM 1904 C CA . LYS A 1 235 ? -3.260 29.887 13.829 1.00 88.44 235 LYS A CA 1
ATOM 1905 C C . LYS A 1 235 ? -2.298 31.053 13.596 1.00 88.44 235 LYS A C 1
ATOM 1907 O O . LYS A 1 235 ? -2.712 32.208 13.668 1.00 88.44 235 LYS A O 1
ATOM 1912 N N . ASN A 1 236 ? -1.049 30.755 13.243 1.00 88.44 236 ASN A N 1
ATOM 1913 C CA . ASN A 1 236 ? -0.015 31.758 12.989 1.00 88.44 236 ASN A CA 1
ATOM 1914 C C . ASN A 1 236 ? -0.051 32.345 11.566 1.00 88.44 236 ASN A C 1
ATOM 1916 O O . ASN A 1 236 ? 0.778 33.197 11.253 1.00 88.44 236 ASN A O 1
ATOM 1920 N N . LYS A 1 237 ? -0.992 31.916 10.706 1.00 81.31 237 LYS A N 1
ATOM 1921 C CA . LYS A 1 237 ? -1.094 32.326 9.288 1.00 81.31 237 LYS A CA 1
ATOM 1922 C C . LYS A 1 237 ? 0.226 32.154 8.518 1.00 81.31 237 LYS A C 1
ATOM 1924 O O . LYS A 1 237 ? 0.546 32.954 7.639 1.00 81.31 237 LYS A O 1
ATOM 1929 N N . SER A 1 238 ? 1.007 31.133 8.876 1.00 79.75 238 SER A N 1
ATOM 1930 C CA . SER A 1 238 ? 2.265 30.818 8.196 1.00 79.75 238 SER A CA 1
ATOM 1931 C C . SER A 1 238 ? 1.992 30.176 6.831 1.00 79.75 238 SER A C 1
ATOM 1933 O O . SER A 1 238 ? 1.004 29.466 6.667 1.00 79.75 238 SER A O 1
ATOM 1935 N N . VAL A 1 239 ? 2.874 30.411 5.855 1.00 71.69 239 VAL A N 1
ATOM 1936 C CA . VAL A 1 239 ? 2.748 29.943 4.456 1.00 71.69 239 VAL A CA 1
ATOM 1937 C C . VAL A 1 239 ? 3.375 28.549 4.260 1.00 71.69 239 VAL A C 1
ATOM 1939 O O . VAL A 1 239 ? 3.794 28.197 3.164 1.00 71.69 239 VAL A O 1
ATOM 1942 N N . SER A 1 240 ? 3.498 27.743 5.319 1.00 74.94 240 SER A N 1
ATOM 1943 C CA . SER A 1 240 ? 4.007 26.374 5.171 1.00 74.94 240 SER A CA 1
ATOM 1944 C C . SER A 1 240 ? 2.978 25.509 4.454 1.00 74.94 240 SER A C 1
ATOM 1946 O O . SER A 1 240 ? 1.801 25.527 4.818 1.00 74.94 240 SER A O 1
ATOM 1948 N N . GLU A 1 241 ? 3.420 24.728 3.468 1.00 72.69 241 GLU A N 1
ATOM 1949 C CA . GLU A 1 241 ? 2.573 23.681 2.900 1.00 72.69 241 GLU A CA 1
ATOM 1950 C C . GLU A 1 241 ? 2.285 22.612 3.972 1.00 72.69 241 GLU A C 1
ATOM 1952 O O . GLU A 1 241 ? 3.186 22.282 4.753 1.00 72.69 241 GLU A O 1
ATOM 1957 N N . PRO A 1 242 ? 1.046 22.091 4.041 1.00 74.62 242 PRO A N 1
ATOM 1958 C CA . PRO A 1 242 ? 0.715 20.974 4.917 1.00 74.62 242 PRO A CA 1
ATOM 1959 C C . PRO A 1 242 ? 1.421 19.695 4.454 1.00 74.62 242 PRO A C 1
ATOM 1961 O O . PRO A 1 242 ? 1.773 19.549 3.276 1.00 74.62 242 PRO A O 1
ATOM 1964 N N . LEU A 1 243 ? 1.611 18.750 5.378 1.00 79.81 243 LEU A N 1
ATOM 1965 C CA . LEU A 1 243 ? 2.229 17.470 5.055 1.00 79.81 243 LEU A CA 1
ATOM 1966 C C . LEU A 1 243 ? 1.322 16.695 4.092 1.00 79.81 243 LEU A C 1
ATOM 1968 O O . LEU A 1 243 ? 0.162 16.414 4.388 1.00 79.81 243 LEU A O 1
ATOM 1972 N N . LYS A 1 244 ? 1.860 16.316 2.931 1.00 86.06 244 LYS A N 1
ATOM 1973 C CA . LYS A 1 244 ? 1.130 15.487 1.967 1.00 86.06 244 LYS A CA 1
ATOM 1974 C C . LYS A 1 244 ? 1.155 14.038 2.436 1.00 86.06 244 LYS A C 1
ATOM 1976 O O . LYS A 1 244 ? 2.208 13.411 2.447 1.00 86.06 244 LYS A O 1
ATOM 1981 N N . THR A 1 245 ? -0.013 13.545 2.813 1.00 89.50 245 THR A N 1
ATOM 1982 C CA . THR A 1 245 ? -0.284 12.168 3.243 1.00 89.50 245 THR A CA 1
ATOM 1983 C C . THR A 1 245 ? -1.357 11.572 2.333 1.00 89.50 245 THR A C 1
ATOM 1985 O O . THR A 1 245 ? -2.044 12.314 1.626 1.00 89.50 245 THR A O 1
ATOM 1988 N N . GLU A 1 246 ? -1.512 10.245 2.304 1.00 92.31 246 GLU A N 1
ATOM 1989 C CA . GLU A 1 246 ? -2.546 9.627 1.455 1.00 92.31 246 GLU A CA 1
ATOM 1990 C C . GLU A 1 246 ? -3.975 9.908 1.948 1.00 92.31 246 GLU A C 1
ATOM 1992 O O . GLU A 1 246 ? -4.930 9.768 1.182 1.00 92.31 246 GLU A O 1
ATOM 1997 N N . ARG A 1 247 ? -4.145 10.246 3.234 1.00 92.75 247 ARG A N 1
ATOM 1998 C CA . ARG A 1 247 ? -5.449 10.425 3.887 1.00 92.75 247 ARG A CA 1
ATOM 1999 C C . ARG A 1 247 ? -5.436 11.650 4.804 1.00 92.75 247 ARG A C 1
ATOM 2001 O O . ARG A 1 247 ? -4.393 11.993 5.343 1.00 92.75 247 ARG A O 1
ATOM 2008 N N . PRO A 1 248 ? -6.587 12.284 5.072 1.00 93.19 248 PRO A N 1
ATOM 2009 C CA . PRO A 1 248 ? -6.666 13.334 6.086 1.00 93.19 248 PRO A CA 1
ATOM 2010 C C . PRO A 1 248 ? -6.205 12.846 7.472 1.00 93.19 248 PRO A C 1
ATOM 2012 O O . PRO A 1 248 ? -6.471 11.703 7.849 1.00 93.19 248 PRO A O 1
ATOM 2015 N N . LEU A 1 249 ? -5.595 13.727 8.278 1.00 95.06 249 LEU A N 1
ATOM 2016 C CA . LEU A 1 249 ? -5.065 13.375 9.608 1.00 95.06 249 LEU A CA 1
ATOM 2017 C C . LEU A 1 249 ? -6.106 12.748 10.549 1.00 95.06 249 LEU A C 1
ATOM 2019 O O . LEU A 1 249 ? -5.771 11.863 11.337 1.00 95.06 249 LEU A O 1
ATOM 2023 N N . VAL A 1 250 ? -7.377 13.145 10.433 1.00 96.62 250 VAL A N 1
ATOM 2024 C CA . VAL A 1 250 ? -8.476 12.556 11.218 1.00 96.62 250 VAL A CA 1
ATOM 2025 C C . VAL A 1 250 ? -8.627 11.049 10.984 1.00 96.62 250 VAL A C 1
ATOM 2027 O O . VAL A 1 250 ? -8.992 10.321 11.903 1.00 96.62 250 VAL A O 1
ATOM 2030 N N . VAL A 1 251 ? -8.280 10.559 9.787 1.00 96.94 251 VAL A N 1
ATOM 2031 C CA . VAL A 1 251 ? -8.348 9.132 9.454 1.00 96.94 251 VAL A CA 1
ATOM 2032 C C . VAL A 1 251 ? -7.289 8.355 10.211 1.00 96.94 251 VAL A C 1
ATOM 2034 O O . VAL A 1 251 ? -7.623 7.377 10.870 1.00 96.94 251 VAL A O 1
ATOM 2037 N N . TYR A 1 252 ? -6.030 8.797 10.180 1.00 98.00 252 TYR A N 1
ATOM 2038 C CA . TYR A 1 252 ? -4.967 8.136 10.942 1.00 98.00 252 TYR A CA 1
ATOM 2039 C C . TYR A 1 252 ? -5.251 8.169 12.445 1.00 98.00 252 TYR A C 1
ATOM 2041 O O . TYR A 1 252 ? -5.027 7.175 13.135 1.00 98.00 252 TYR A O 1
ATOM 2049 N N . TYR A 1 253 ? -5.810 9.277 12.944 1.00 98.25 253 TYR A N 1
ATOM 2050 C CA . TYR A 1 253 ? -6.185 9.408 14.347 1.00 98.25 253 TYR A CA 1
ATOM 2051 C C . TYR A 1 253 ? -7.277 8.403 14.722 1.00 98.25 253 TYR A C 1
ATOM 2053 O O . TYR A 1 253 ? -7.059 7.574 15.604 1.00 98.25 253 TYR A O 1
ATOM 2061 N N . GLY A 1 254 ? -8.417 8.415 14.027 1.00 98.38 254 GLY A N 1
ATOM 2062 C CA . GLY A 1 254 ? -9.517 7.496 14.315 1.00 98.38 254 GLY A CA 1
ATOM 2063 C C . GLY A 1 254 ? -9.120 6.028 14.127 1.00 98.38 254 GLY A C 1
ATOM 2064 O O . GLY A 1 254 ? -9.392 5.204 14.998 1.00 98.38 254 GLY A O 1
ATOM 2065 N N . GLN A 1 255 ? -8.384 5.704 13.054 1.00 98.56 255 GLN A N 1
ATOM 2066 C CA . GLN A 1 255 ? -7.877 4.349 12.805 1.00 98.56 255 GLN A CA 1
ATOM 2067 C C . GLN A 1 255 ? -6.934 3.877 13.914 1.00 98.56 255 GLN A C 1
ATOM 2069 O O . GLN A 1 255 ? -7.016 2.724 14.328 1.00 98.56 255 GLN A O 1
ATOM 2074 N N . SER A 1 256 ? -6.076 4.754 14.446 1.00 98.69 256 SER A N 1
ATOM 2075 C CA . SER A 1 256 ? -5.166 4.387 15.536 1.00 98.69 256 SER A CA 1
ATOM 2076 C C . SER A 1 256 ? -5.910 3.910 16.789 1.00 98.69 256 SER A C 1
ATOM 2078 O O . SER A 1 256 ? -5.512 2.921 17.406 1.00 98.69 256 SER A O 1
ATOM 2080 N N . TYR A 1 257 ? -7.035 4.541 17.137 1.00 98.75 257 TYR A N 1
ATOM 2081 C CA . TYR A 1 257 ? -7.868 4.074 18.242 1.00 98.75 257 TYR A CA 1
ATOM 2082 C C . TYR A 1 257 ? -8.692 2.843 17.870 1.00 98.75 257 TYR A C 1
ATOM 2084 O O . TYR A 1 257 ? -8.744 1.901 18.657 1.00 98.75 257 TYR A O 1
ATOM 2092 N N . LEU A 1 258 ? -9.306 2.828 16.683 1.00 98.62 258 LEU A N 1
ATOM 2093 C CA . LEU A 1 258 ? -10.148 1.725 16.217 1.00 98.62 258 LEU A CA 1
ATOM 2094 C C . LEU A 1 258 ? -9.370 0.402 16.146 1.00 98.62 258 LEU A C 1
ATOM 2096 O O . LEU A 1 258 ? -9.819 -0.606 16.689 1.00 98.62 258 LEU A O 1
ATOM 2100 N N . ILE A 1 259 ? -8.181 0.410 15.539 1.00 98.69 259 ILE A N 1
ATOM 2101 C CA . ILE A 1 259 ? -7.316 -0.772 15.413 1.00 98.69 259 ILE A CA 1
ATOM 2102 C C . ILE A 1 259 ? -6.874 -1.266 16.793 1.00 98.69 259 ILE A C 1
ATOM 2104 O O . ILE A 1 259 ? -6.892 -2.469 17.064 1.00 98.69 259 ILE A O 1
ATOM 2108 N N . LYS A 1 260 ? -6.522 -0.345 17.699 1.00 98.69 260 LYS A N 1
ATOM 2109 C CA . LYS A 1 260 ? -6.146 -0.705 19.067 1.00 98.69 260 LYS A CA 1
ATOM 2110 C C . LYS A 1 260 ? -7.321 -1.280 19.858 1.00 98.69 260 LYS A C 1
ATOM 2112 O O . LYS A 1 260 ? -7.154 -2.292 20.537 1.00 98.69 260 LYS A O 1
ATOM 2117 N N . ALA A 1 261 ? -8.509 -0.688 19.734 1.00 98.56 261 ALA A N 1
ATOM 2118 C CA . ALA A 1 261 ? -9.736 -1.220 20.314 1.00 98.56 261 ALA A CA 1
ATOM 2119 C C . ALA A 1 261 ? -10.012 -2.639 19.793 1.00 98.56 261 ALA A C 1
ATOM 2121 O O . ALA A 1 261 ? -10.239 -3.544 20.590 1.00 98.56 261 ALA A O 1
ATOM 2122 N N . ALA A 1 262 ? -9.897 -2.870 18.482 1.00 98.06 262 ALA A N 1
ATOM 2123 C CA . ALA A 1 262 ? -10.080 -4.193 17.889 1.00 98.06 262 ALA A CA 1
ATOM 2124 C C . ALA A 1 262 ? -9.077 -5.228 18.435 1.00 98.06 262 ALA A C 1
ATOM 2126 O O . ALA A 1 262 ? -9.471 -6.340 18.791 1.00 98.06 262 ALA A O 1
ATOM 2127 N N . ALA A 1 263 ? -7.795 -4.869 18.564 1.00 98.50 263 ALA A N 1
ATOM 2128 C CA . ALA A 1 263 ? -6.777 -5.754 19.133 1.00 98.50 263 ALA A CA 1
ATOM 2129 C C . ALA A 1 263 ? -7.050 -6.094 20.610 1.00 98.50 263 ALA A C 1
ATOM 2131 O O . ALA A 1 263 ? -6.929 -7.251 21.014 1.00 98.50 263 ALA A O 1
ATOM 2132 N N . LEU A 1 264 ? -7.450 -5.111 21.422 1.00 98.50 264 LEU A N 1
ATOM 2133 C CA . LEU A 1 264 ? -7.828 -5.322 22.825 1.00 98.50 264 LEU A CA 1
ATOM 2134 C C . LEU A 1 264 ? -9.083 -6.192 22.950 1.00 98.50 264 LEU A C 1
ATOM 2136 O O . LEU A 1 264 ? -9.130 -7.094 23.789 1.00 98.50 264 LEU A O 1
ATOM 2140 N N . PHE A 1 265 ? -10.068 -5.962 22.084 1.00 97.31 265 PHE A N 1
ATOM 2141 C CA . PHE A 1 265 ? -11.308 -6.724 22.040 1.00 97.31 265 PHE A CA 1
ATOM 2142 C C . PHE A 1 265 ? -11.042 -8.203 21.750 1.00 97.31 265 PHE A C 1
ATOM 2144 O O . PHE A 1 265 ? -11.513 -9.074 22.477 1.00 97.31 265 PHE A O 1
ATOM 2151 N N . ARG A 1 266 ? -10.211 -8.498 20.739 1.00 95.75 266 ARG A N 1
ATOM 2152 C CA . ARG A 1 266 ? -9.808 -9.871 20.376 1.00 95.75 266 ARG A CA 1
ATOM 2153 C C . ARG A 1 266 ? -9.041 -10.590 21.494 1.00 95.75 266 ARG A C 1
ATOM 2155 O O . ARG A 1 266 ? -9.026 -11.816 21.519 1.00 95.75 266 ARG A O 1
ATOM 2162 N N . GLN A 1 267 ? -8.435 -9.845 22.418 1.00 97.25 267 GLN A N 1
ATOM 2163 C CA . GLN A 1 267 ? -7.754 -10.371 23.606 1.00 97.25 267 GLN A CA 1
ATOM 2164 C C . GLN A 1 267 ? -8.672 -10.488 24.840 1.00 97.25 267 GLN A C 1
ATOM 2166 O O . GLN A 1 267 ? -8.216 -10.897 25.906 1.00 97.25 267 GLN A O 1
ATOM 2171 N N . GLY A 1 268 ? -9.955 -10.123 24.730 1.00 96.12 268 GLY A N 1
ATOM 2172 C CA . GLY A 1 268 ? -10.907 -10.142 25.845 1.00 96.12 268 GLY A CA 1
ATOM 2173 C C . GLY A 1 268 ? -10.755 -8.972 26.824 1.00 96.12 268 GLY A C 1
ATOM 2174 O O . GLY A 1 268 ? -11.310 -8.994 27.921 1.00 96.12 268 GLY A O 1
ATOM 2175 N N . HIS A 1 269 ? -10.002 -7.929 26.465 1.00 98.00 269 HIS A N 1
ATOM 2176 C CA . HIS A 1 269 ? -9.811 -6.737 27.293 1.00 98.00 269 HIS A CA 1
ATOM 2177 C C . HIS A 1 269 ? -10.931 -5.709 27.061 1.00 98.00 269 HIS A C 1
ATOM 2179 O O . HIS A 1 269 ? -10.678 -4.576 26.644 1.00 98.00 269 HIS A O 1
ATOM 2185 N N . TYR A 1 270 ? -12.181 -6.097 27.322 1.00 97.31 270 TYR A N 1
ATOM 2186 C CA . TYR A 1 270 ? -13.372 -5.317 26.956 1.00 97.31 270 TYR A CA 1
ATOM 2187 C C . TYR A 1 270 ? -13.457 -3.947 27.647 1.00 97.31 270 TYR A C 1
ATOM 2189 O O . TYR A 1 270 ? -13.716 -2.949 26.982 1.00 97.31 270 TYR A O 1
ATOM 2197 N N . GLU A 1 271 ? -13.117 -3.852 28.935 1.00 97.38 271 GLU A N 1
ATOM 2198 C CA . GLU A 1 271 ? -13.095 -2.562 29.650 1.00 97.38 271 GLU A CA 1
ATOM 2199 C C . GLU A 1 271 ? -12.091 -1.572 29.045 1.00 97.38 271 GLU A C 1
ATOM 2201 O O . GLU A 1 271 ? -12.386 -0.396 28.841 1.00 97.38 271 GLU A O 1
ATOM 2206 N N . LYS A 1 272 ? -10.895 -2.054 28.682 1.00 97.75 272 LYS A N 1
ATOM 2207 C CA . LYS A 1 272 ? -9.910 -1.222 27.974 1.00 97.75 272 LYS A CA 1
ATOM 2208 C C . LYS A 1 272 ? -10.386 -0.884 26.565 1.00 97.75 272 LYS A C 1
ATOM 2210 O O . LYS A 1 272 ? -10.147 0.222 26.099 1.00 97.75 272 LYS A O 1
ATOM 2215 N N . THR A 1 273 ? -11.061 -1.815 25.894 1.00 98.44 273 THR A N 1
ATOM 2216 C CA . THR A 1 273 ? -11.637 -1.578 24.565 1.00 98.44 273 THR A CA 1
ATOM 2217 C C . THR A 1 273 ? -12.592 -0.391 24.605 1.00 98.44 273 THR A C 1
ATOM 2219 O O . THR A 1 273 ? -12.458 0.510 23.782 1.00 98.44 273 THR A O 1
ATOM 2222 N N . LYS A 1 274 ? -13.487 -0.338 25.600 1.00 97.19 274 LYS A N 1
ATOM 2223 C CA . LYS A 1 274 ? -14.424 0.775 25.801 1.00 97.19 274 LYS A CA 1
ATOM 2224 C C . LYS A 1 274 ? -13.715 2.130 25.869 1.00 97.19 274 LYS A C 1
ATOM 2226 O O . LYS A 1 274 ? -14.083 3.037 25.132 1.00 97.19 274 LYS A O 1
ATOM 2231 N N . GLN A 1 275 ? -12.640 2.224 26.653 1.00 97.06 275 GLN A N 1
ATOM 2232 C CA . GLN A 1 275 ? -11.828 3.446 26.767 1.00 97.06 275 GLN A CA 1
ATOM 2233 C C . GLN A 1 275 ? -11.215 3.879 25.426 1.00 97.06 275 GLN A C 1
ATOM 2235 O O . GLN A 1 275 ? -11.116 5.068 25.141 1.00 97.06 275 GLN A O 1
ATOM 2240 N N . TYR A 1 276 ? -10.798 2.930 24.581 1.00 98.06 276 TYR A N 1
ATOM 2241 C CA . TYR A 1 276 ? -10.287 3.261 23.247 1.00 98.06 276 TYR A CA 1
ATOM 2242 C C . TYR A 1 276 ? -11.400 3.639 22.266 1.00 98.06 276 TYR A C 1
ATOM 2244 O O . TYR A 1 276 ? -11.143 4.438 21.370 1.00 98.06 276 TYR A O 1
ATOM 2252 N N . ILE A 1 277 ? -12.623 3.126 22.442 1.00 98.50 277 ILE A N 1
ATOM 2253 C CA . ILE A 1 277 ? -13.778 3.556 21.645 1.00 98.50 277 ILE A CA 1
ATOM 2254 C C . ILE A 1 277 ? -14.116 5.025 21.901 1.00 98.50 277 ILE A C 1
ATOM 2256 O O . ILE A 1 277 ? -14.321 5.777 20.949 1.00 98.50 277 ILE A O 1
ATOM 2260 N N . GLU A 1 278 ? -14.056 5.456 23.160 1.00 97.50 278 GLU A N 1
ATOM 2261 C CA . GLU A 1 278 ? -14.249 6.861 23.545 1.00 97.50 278 GLU A CA 1
ATOM 2262 C C . GLU A 1 278 ? -13.277 7.814 22.833 1.00 97.50 278 GLU A C 1
ATOM 2264 O O . GLU A 1 278 ? -13.604 8.969 22.578 1.00 97.50 278 GLU A O 1
ATOM 2269 N N . GLY A 1 279 ? -12.096 7.327 22.442 1.00 97.19 279 GLY A N 1
ATOM 2270 C CA . GLY A 1 279 ? -11.106 8.119 21.717 1.00 97.19 279 GLY A CA 1
ATOM 2271 C C . GLY A 1 279 ? -11.461 8.441 20.262 1.00 97.19 279 GLY A C 1
ATOM 2272 O O . GLY A 1 279 ? -10.880 9.373 19.709 1.00 97.19 279 GLY A O 1
ATOM 2273 N N . TYR A 1 280 ? -12.387 7.707 19.631 1.00 97.75 280 TYR A N 1
ATOM 2274 C CA . TYR A 1 280 ? -12.798 7.959 18.240 1.00 97.75 280 TYR A CA 1
ATOM 2275 C C . TYR A 1 280 ? -14.305 8.141 18.032 1.00 97.75 280 TYR A C 1
ATOM 2277 O O . TYR A 1 280 ? -14.729 8.395 16.907 1.00 97.75 280 TYR A O 1
ATOM 2285 N N . GLU A 1 281 ? -15.122 8.037 19.080 1.00 97.56 281 GLU A N 1
ATOM 2286 C CA . GLU A 1 281 ? -16.579 8.176 18.962 1.00 97.56 281 GLU A CA 1
ATOM 2287 C C . GLU A 1 281 ? -17.043 9.575 18.553 1.00 97.56 281 GLU A C 1
ATOM 2289 O O . GLU A 1 281 ? -18.045 9.716 17.847 1.00 97.56 281 GLU A O 1
ATOM 2294 N N . ASP A 1 282 ? -16.301 10.590 18.994 1.00 96.94 282 ASP A N 1
ATOM 2295 C CA . ASP A 1 282 ? -16.535 11.987 18.682 1.00 96.94 282 ASP A CA 1
ATOM 2296 C C . ASP A 1 282 ? -15.224 12.637 18.239 1.00 96.94 282 ASP A C 1
ATOM 2298 O O . ASP A 1 282 ? -14.350 12.991 19.033 1.00 96.94 282 ASP A O 1
ATOM 2302 N N . LEU A 1 283 ? -15.100 12.794 16.924 1.00 97.31 283 LEU A N 1
ATOM 2303 C CA . LEU A 1 283 ? -13.992 13.494 16.281 1.00 97.31 283 LEU A CA 1
ATOM 2304 C C . LEU A 1 283 ? -14.412 14.878 15.763 1.00 97.31 283 LEU A C 1
ATOM 2306 O O . LEU A 1 283 ? -13.696 15.480 14.964 1.00 97.31 283 LEU A O 1
ATOM 2310 N N . SER A 1 284 ? -15.552 15.414 16.221 1.00 94.62 284 SER A N 1
ATOM 2311 C CA . SER A 1 284 ? -16.054 16.736 15.808 1.00 94.62 284 SER A CA 1
ATOM 2312 C C . SER A 1 284 ? -15.148 17.898 16.234 1.00 94.62 284 SER A C 1
ATOM 2314 O O . SER A 1 284 ? -15.224 18.987 15.666 1.00 94.62 284 SER A O 1
ATOM 2316 N N . TRP A 1 285 ? -14.246 17.659 17.190 1.00 94.56 285 TRP A N 1
ATOM 2317 C CA . TRP A 1 285 ? -13.235 18.616 17.636 1.00 94.56 285 TRP A CA 1
ATOM 2318 C C . TRP A 1 285 ? -12.093 18.834 16.624 1.00 94.56 285 TRP A C 1
ATOM 2320 O O . TRP A 1 285 ? -11.301 19.764 16.799 1.00 94.56 285 TRP A O 1
ATOM 2330 N N . PHE A 1 286 ? -11.984 18.021 15.565 1.00 95.81 286 PHE A N 1
ATOM 2331 C CA . PHE A 1 286 ? -11.027 18.270 14.486 1.00 95.81 286 PHE A CA 1
ATOM 2332 C C . PHE A 1 286 ? -11.399 19.546 13.703 1.00 95.81 286 PHE A C 1
ATOM 2334 O O . PHE A 1 286 ? -12.418 19.616 13.023 1.00 95.81 286 PHE A O 1
ATOM 2341 N N . GLU A 1 287 ? -10.538 20.566 13.754 1.00 92.88 287 GLU A N 1
ATOM 2342 C CA . GLU A 1 287 ? -10.745 21.870 13.105 1.00 92.88 287 GLU A CA 1
ATOM 2343 C C . GLU A 1 287 ? -10.262 21.903 11.643 1.00 92.88 287 GLU A C 1
ATOM 2345 O O . GLU A 1 287 ? -10.632 22.795 10.870 1.00 92.88 287 GLU A O 1
ATOM 2350 N N . ILE A 1 288 ? -9.344 21.005 11.277 1.00 89.06 288 ILE A N 1
ATOM 2351 C CA . ILE A 1 288 ? -8.749 20.918 9.937 1.00 89.06 288 ILE A CA 1
ATOM 2352 C C . ILE A 1 288 ? -9.371 19.713 9.237 1.00 89.06 288 ILE A C 1
ATOM 2354 O O . ILE A 1 288 ? -8.857 18.601 9.314 1.00 89.06 288 ILE A O 1
ATOM 2358 N N . LEU A 1 289 ? -10.516 19.946 8.595 1.00 90.69 289 LEU A N 1
ATOM 2359 C CA . LEU A 1 289 ? -11.274 18.926 7.879 1.00 90.69 289 LEU A CA 1
ATOM 2360 C C . LEU A 1 289 ? -11.666 19.432 6.493 1.00 90.69 289 LEU A C 1
ATOM 2362 O O . LEU A 1 289 ? -12.240 20.515 6.352 1.00 90.69 289 LEU A O 1
ATOM 2366 N N . ASP A 1 290 ? -11.396 18.612 5.487 1.00 87.31 290 ASP A N 1
ATOM 2367 C CA . ASP A 1 290 ? -12.012 18.707 4.171 1.00 87.31 290 ASP A CA 1
ATOM 2368 C C . ASP A 1 290 ? -13.318 17.886 4.127 1.00 87.31 290 ASP A C 1
ATOM 2370 O O . ASP A 1 290 ? -13.765 17.310 5.124 1.00 87.31 290 ASP A O 1
ATOM 2374 N N . GLU A 1 291 ? -13.979 17.852 2.968 1.00 90.25 291 GLU A N 1
ATOM 2375 C CA . GLU A 1 291 ? -15.234 17.104 2.804 1.00 90.25 291 GLU A CA 1
ATOM 2376 C C . GLU A 1 291 ? -15.053 15.594 2.998 1.00 90.25 291 GLU A C 1
ATOM 2378 O O . GLU A 1 291 ? -15.969 14.921 3.474 1.00 90.25 291 GLU A O 1
ATOM 2383 N N . GLN A 1 292 ? -13.876 15.057 2.668 1.00 91.06 292 GLN A N 1
ATOM 2384 C CA . GLN A 1 292 ? -13.550 13.662 2.943 1.00 91.06 292 GLN A CA 1
ATOM 2385 C C . GLN A 1 292 ? -13.425 13.428 4.452 1.00 91.06 292 GLN A C 1
ATOM 2387 O O . GLN A 1 292 ? -14.098 12.553 4.987 1.00 91.06 292 GLN A O 1
ATOM 2392 N N . GLY A 1 293 ? -12.660 14.257 5.160 1.00 92.81 293 GLY A N 1
ATOM 2393 C CA . GLY A 1 293 ? -12.482 14.178 6.606 1.00 92.81 293 GLY A CA 1
ATOM 2394 C C . GLY A 1 293 ? -13.802 14.246 7.374 1.00 92.81 293 GLY A C 1
ATOM 2395 O O . GLY A 1 293 ? -14.006 13.460 8.293 1.00 92.81 293 GLY A O 1
ATOM 2396 N N . LYS A 1 294 ? -14.748 15.104 6.966 1.00 94.75 294 LYS A N 1
ATOM 2397 C CA . LYS A 1 294 ? -16.090 15.158 7.584 1.00 94.75 294 LYS A CA 1
ATOM 2398 C C . LYS A 1 294 ? -16.874 13.853 7.428 1.00 94.75 294 LYS A C 1
ATOM 2400 O O . LYS A 1 294 ? -17.563 13.442 8.360 1.00 94.75 294 LYS A O 1
ATOM 2405 N N . LYS A 1 295 ? -16.784 13.198 6.265 1.00 95.44 295 LYS A N 1
ATOM 2406 C CA . LYS A 1 295 ? -17.409 11.880 6.057 1.00 95.44 295 LYS A CA 1
ATOM 2407 C C . LYS A 1 295 ? -16.780 10.833 6.969 1.00 95.44 295 LYS A C 1
ATOM 2409 O O . LYS A 1 295 ? -17.507 10.062 7.584 1.00 95.44 295 LYS A O 1
ATOM 2414 N N . GLU A 1 296 ? -15.459 10.859 7.106 1.00 95.94 296 GLU A N 1
ATOM 2415 C CA . GLU A 1 296 ? -14.740 9.922 7.970 1.00 95.94 296 GLU A CA 1
ATOM 2416 C C . GLU A 1 296 ? -15.078 10.121 9.452 1.00 95.94 296 GLU A C 1
ATOM 2418 O O . GLU A 1 296 ? -15.300 9.140 10.152 1.00 95.94 296 GLU A O 1
ATOM 2423 N N . VAL A 1 297 ? -15.236 11.363 9.926 1.00 97.12 297 VAL A N 1
ATOM 2424 C CA . VAL A 1 297 ? -15.733 11.645 11.290 1.00 97.12 297 VAL A CA 1
ATOM 2425 C C . VAL A 1 297 ? -17.083 10.963 11.542 1.00 97.12 297 VAL A C 1
ATOM 2427 O O . VAL A 1 297 ? -17.262 10.309 12.571 1.00 97.12 297 VAL A O 1
ATOM 2430 N N . ASN A 1 298 ? -18.016 11.058 10.590 1.00 95.69 298 ASN A N 1
ATOM 2431 C CA . ASN A 1 298 ? -19.308 10.382 10.707 1.00 95.69 298 ASN A CA 1
ATOM 2432 C C . ASN A 1 298 ? -19.146 8.854 10.712 1.00 95.69 298 ASN A C 1
ATOM 2434 O O . ASN A 1 298 ? -19.759 8.188 11.545 1.00 95.69 298 ASN A O 1
ATOM 2438 N N . ASN A 1 299 ? -18.298 8.297 9.839 1.00 94.75 299 ASN A N 1
ATOM 2439 C CA . ASN A 1 299 ? -18.016 6.858 9.805 1.00 94.75 299 ASN A CA 1
ATOM 2440 C C . ASN A 1 299 ? -17.463 6.354 11.148 1.00 94.75 299 ASN A C 1
ATOM 2442 O O . ASN A 1 299 ? -17.954 5.355 11.670 1.00 94.75 299 ASN A O 1
ATOM 2446 N N . PHE A 1 300 ? -16.507 7.069 11.749 1.00 97.56 300 PHE A N 1
ATOM 2447 C CA . PHE A 1 300 ? -15.950 6.712 13.056 1.00 97.56 300 PHE A CA 1
ATOM 2448 C C . PHE A 1 300 ? -17.003 6.715 14.162 1.00 97.56 300 PHE A C 1
ATOM 2450 O O . PHE A 1 300 ? -17.050 5.770 14.948 1.00 97.56 300 PHE A O 1
ATOM 2457 N N . SER A 1 301 ? -17.890 7.712 14.186 1.00 96.50 301 SER A N 1
ATOM 2458 C CA . SER A 1 301 ? -18.993 7.758 15.152 1.00 96.50 301 SER A CA 1
ATOM 2459 C C . SER A 1 301 ? -19.941 6.561 14.998 1.00 96.50 301 SER A C 1
ATOM 2461 O O . SER A 1 301 ? -20.359 5.937 15.978 1.00 96.50 301 SER A O 1
ATOM 2463 N N . LEU A 1 302 ? -20.228 6.172 13.752 1.00 92.88 302 LEU A N 1
ATOM 2464 C CA . LEU A 1 302 ? -21.039 4.999 13.451 1.00 92.88 302 LEU A CA 1
ATOM 2465 C C . LEU A 1 302 ? -20.373 3.692 13.899 1.00 92.88 302 LEU A C 1
ATOM 2467 O O . LEU A 1 302 ? -21.025 2.876 14.551 1.00 92.88 302 LEU A O 1
ATOM 2471 N N . TRP A 1 303 ? -19.086 3.508 13.599 1.00 94.38 303 TRP A N 1
ATOM 2472 C CA . TRP A 1 303 ? -18.324 2.342 14.049 1.00 94.38 303 TRP A CA 1
ATOM 2473 C C . TRP A 1 303 ? -18.214 2.286 15.572 1.00 94.38 303 TRP A C 1
ATOM 2475 O O . TRP A 1 303 ? -18.359 1.215 16.156 1.00 94.38 303 TRP A O 1
ATOM 2485 N N . ALA A 1 304 ? -18.028 3.431 16.233 1.00 96.88 304 ALA A N 1
ATOM 2486 C CA . ALA A 1 304 ? -17.968 3.506 17.688 1.00 96.88 304 ALA A CA 1
ATOM 2487 C C . ALA A 1 304 ? -19.270 3.011 18.321 1.00 96.88 304 ALA A C 1
ATOM 2489 O O . ALA A 1 304 ? -19.235 2.253 19.289 1.00 96.88 304 ALA A O 1
ATOM 2490 N N . ARG A 1 305 ? -20.421 3.377 17.742 1.00 94.06 305 ARG A N 1
ATOM 2491 C CA . ARG A 1 305 ? -21.731 2.919 1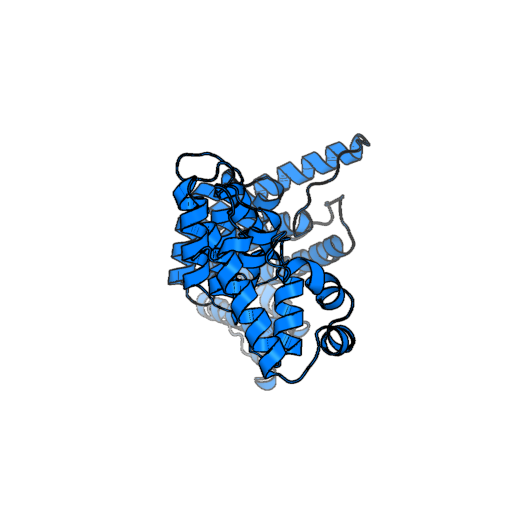8.215 1.00 94.06 305 ARG A CA 1
ATOM 2492 C C . ARG A 1 305 ? -21.880 1.397 18.125 1.00 94.06 305 ARG A C 1
ATOM 2494 O O . ARG A 1 305 ? -22.224 0.784 19.132 1.00 94.06 305 ARG A O 1
ATOM 2501 N N . ALA A 1 306 ? -21.575 0.788 16.973 1.00 91.31 306 ALA A N 1
ATOM 2502 C CA . ALA A 1 306 ? -21.577 -0.676 16.834 1.00 91.31 306 ALA A CA 1
ATOM 2503 C C . ALA A 1 306 ? -20.638 -1.346 17.843 1.00 91.31 306 ALA A C 1
ATOM 2505 O O . ALA A 1 306 ? -21.032 -2.265 18.557 1.00 91.31 306 ALA A O 1
ATOM 2506 N N . ASN A 1 307 ? -19.403 -0.852 17.935 1.00 95.00 307 ASN A N 1
ATOM 2507 C CA . ASN A 1 307 ? -18.381 -1.451 18.782 1.00 95.00 307 ASN A CA 1
ATOM 2508 C C . ASN A 1 307 ? -18.719 -1.336 20.273 1.00 95.00 307 ASN A C 1
ATOM 2510 O O . ASN A 1 307 ? -18.421 -2.258 21.031 1.00 95.00 307 ASN A O 1
ATOM 2514 N N . LYS A 1 308 ? -19.389 -0.257 20.704 1.00 96.38 308 LYS A N 1
ATOM 2515 C CA . LYS A 1 308 ? -19.913 -0.141 22.073 1.00 96.38 308 LYS A CA 1
ATOM 2516 C C . LYS A 1 308 ? -20.943 -1.221 22.374 1.00 96.38 308 LYS A C 1
ATOM 2518 O O . LYS A 1 308 ? -20.827 -1.853 23.417 1.00 96.38 308 LYS A O 1
ATOM 2523 N N . TYR A 1 309 ? -21.901 -1.466 21.477 1.00 95.88 309 TYR A N 1
ATOM 2524 C CA . TYR A 1 309 ? -22.885 -2.534 21.678 1.00 95.88 309 TYR A CA 1
ATOM 2525 C C . TYR A 1 309 ? -22.212 -3.902 21.836 1.00 95.88 309 TYR A C 1
ATOM 2527 O O . TYR A 1 309 ? -22.498 -4.620 22.794 1.00 95.88 309 TYR A O 1
ATOM 2535 N N . SER A 1 310 ? -21.252 -4.220 20.963 1.00 94.50 310 SER A N 1
ATOM 2536 C CA . SER A 1 310 ? -20.463 -5.453 21.054 1.00 94.50 310 SER A CA 1
ATOM 2537 C C . SER A 1 310 ? -19.720 -5.577 22.387 1.00 94.50 310 SER A C 1
ATOM 2539 O O . SER A 1 310 ? -19.736 -6.636 23.011 1.00 94.50 310 SER A O 1
ATOM 2541 N N . VAL A 1 311 ? -19.084 -4.497 22.852 1.00 96.75 311 VAL A N 1
ATOM 2542 C CA . VAL A 1 311 ? -18.357 -4.472 24.131 1.00 96.75 311 VAL A CA 1
ATOM 2543 C C . VAL A 1 311 ? -19.293 -4.650 25.325 1.00 96.75 311 VAL A C 1
ATOM 2545 O O . VAL A 1 311 ? -18.991 -5.449 26.205 1.00 96.75 311 VAL A O 1
ATOM 2548 N N . GLU A 1 312 ? -20.428 -3.951 25.358 1.00 97.38 312 GLU A N 1
ATOM 2549 C CA . GLU A 1 312 ? -21.407 -4.055 26.448 1.00 97.38 312 GLU A CA 1
ATOM 2550 C C . GLU A 1 312 ? -21.981 -5.475 26.559 1.00 97.38 312 GLU A C 1
ATOM 2552 O O . GLU A 1 312 ? -22.041 -6.033 27.656 1.00 97.38 312 GLU A O 1
ATOM 2557 N N . LEU A 1 313 ? -22.316 -6.108 25.429 1.00 95.94 313 LEU A N 1
ATOM 2558 C CA . LEU A 1 313 ? -22.760 -7.504 25.416 1.00 95.94 313 LEU A CA 1
ATOM 2559 C C . LEU A 1 313 ? -21.675 -8.460 25.918 1.00 95.94 313 LEU A C 1
ATOM 2561 O O . LEU A 1 313 ? -21.964 -9.352 26.715 1.00 95.94 313 LEU A O 1
ATOM 2565 N N . MET A 1 314 ? -20.422 -8.249 25.512 1.00 95.19 314 MET A N 1
ATOM 2566 C CA . MET A 1 314 ? -19.285 -9.052 25.975 1.00 95.19 314 MET A CA 1
ATOM 2567 C C . MET A 1 314 ? -18.891 -8.798 27.434 1.00 95.19 314 MET A C 1
ATOM 2569 O O . MET A 1 314 ? -18.140 -9.587 28.001 1.00 95.19 314 MET A O 1
ATOM 2573 N N . LEU A 1 315 ? -19.406 -7.731 28.050 1.00 96.25 315 LEU A N 1
ATOM 2574 C CA . LEU A 1 315 ? -19.344 -7.480 29.492 1.00 96.25 315 LEU A CA 1
ATOM 2575 C C . LEU A 1 315 ? -20.565 -8.044 30.244 1.00 96.25 315 LEU A C 1
ATOM 2577 O O . LEU A 1 315 ? -20.612 -7.978 31.472 1.00 96.25 315 LEU A O 1
ATOM 2581 N N . GLY A 1 316 ? -21.538 -8.626 29.534 1.00 95.31 316 GLY A N 1
ATOM 2582 C CA . GLY A 1 316 ? -22.744 -9.233 30.104 1.00 95.31 316 GLY A CA 1
ATOM 2583 C C . GLY A 1 316 ? -23.910 -8.266 30.292 1.00 95.31 316 GLY A C 1
ATOM 2584 O O . GLY A 1 316 ? -24.904 -8.616 30.931 1.00 95.31 316 GLY A O 1
ATOM 2585 N N . ASN A 1 317 ? -23.826 -7.052 29.745 1.00 96.50 317 ASN A N 1
ATOM 2586 C CA . ASN A 1 317 ? -24.912 -6.086 29.805 1.00 96.50 317 ASN A CA 1
ATOM 2587 C C . ASN A 1 317 ? -25.973 -6.391 28.735 1.00 96.50 317 ASN A C 1
ATOM 2589 O O . ASN A 1 317 ? -25.990 -5.803 27.660 1.00 96.50 317 ASN A O 1
ATOM 2593 N N . VAL A 1 318 ? -26.902 -7.296 29.044 1.00 95.19 318 VAL A N 1
ATOM 2594 C CA . VAL A 1 318 ? -27.965 -7.724 28.111 1.00 95.19 318 VAL A CA 1
ATOM 2595 C C . VAL A 1 318 ? -28.960 -6.599 27.783 1.00 95.19 318 VAL A C 1
ATOM 2597 O O . VAL A 1 318 ? -29.667 -6.679 26.784 1.00 95.19 318 VAL A O 1
ATOM 2600 N N . SER A 1 319 ? -29.001 -5.516 28.569 1.00 96.06 319 SER A N 1
ATOM 2601 C CA . SER A 1 319 ? -29.959 -4.420 28.348 1.00 96.06 319 SER A CA 1
ATOM 2602 C C . SER A 1 319 ? -29.785 -3.703 27.005 1.00 96.06 319 SER A C 1
ATOM 2604 O O . SER A 1 319 ? -30.733 -3.089 26.525 1.00 96.06 319 SER A O 1
ATOM 2606 N N . VAL A 1 320 ? -28.611 -3.815 26.372 1.00 96.12 320 VAL A N 1
ATOM 2607 C CA . VAL A 1 320 ? -28.346 -3.197 25.065 1.00 96.12 320 VAL A CA 1
ATOM 2608 C C . VAL A 1 320 ? -28.788 -4.052 23.873 1.00 96.12 320 VAL A C 1
ATOM 2610 O O . VAL A 1 320 ? -28.685 -3.600 22.735 1.00 96.12 320 VAL A O 1
ATOM 2613 N N . LEU A 1 321 ? -29.248 -5.288 24.105 1.00 95.06 321 LEU A N 1
ATOM 2614 C CA . LEU A 1 321 ? -29.496 -6.275 23.050 1.00 95.06 321 LEU A CA 1
ATOM 2615 C C . LEU A 1 321 ? -30.516 -5.788 22.011 1.00 95.06 321 LEU A C 1
ATOM 2617 O O . LEU A 1 321 ? -30.239 -5.839 20.814 1.00 95.06 321 LEU A O 1
ATOM 2621 N N . ASP A 1 322 ? -31.664 -5.282 22.462 1.00 93.69 322 ASP A N 1
ATOM 2622 C CA . ASP A 1 322 ? -32.732 -4.839 21.560 1.00 93.69 322 ASP A CA 1
ATOM 2623 C C . ASP A 1 322 ? -32.328 -3.574 20.786 1.00 93.69 322 ASP A C 1
ATOM 2625 O O . ASP A 1 322 ? -32.626 -3.434 19.600 1.00 93.69 322 ASP A O 1
ATOM 2629 N N . GLU A 1 323 ? -31.595 -2.655 21.423 1.00 94.44 323 GLU A N 1
ATOM 2630 C CA . GLU A 1 323 ? -31.044 -1.487 20.730 1.00 94.44 323 GLU A CA 1
ATOM 2631 C C . GLU A 1 323 ? -30.022 -1.886 19.664 1.00 94.44 323 GLU A C 1
ATOM 2633 O O . GLU A 1 323 ? -30.015 -1.311 18.572 1.00 94.44 323 GLU A O 1
ATOM 2638 N N . TYR A 1 324 ? -29.180 -2.879 19.958 1.00 94.31 324 TYR A N 1
ATOM 2639 C CA . TYR A 1 324 ? -28.197 -3.365 19.002 1.00 94.31 324 TYR A CA 1
ATOM 2640 C C . TYR A 1 324 ? -28.862 -4.063 17.813 1.00 94.31 324 TYR A C 1
ATOM 2642 O O . TYR A 1 324 ? -28.493 -3.804 16.669 1.00 94.31 324 TYR A O 1
ATOM 2650 N N . ALA A 1 325 ? -29.890 -4.879 18.055 1.00 92.88 325 ALA A N 1
ATOM 2651 C CA . ALA A 1 325 ? -30.671 -5.502 16.990 1.00 92.88 325 ALA A CA 1
ATOM 2652 C C . ALA A 1 325 ? -31.344 -4.456 16.086 1.00 92.88 325 ALA A C 1
ATOM 2654 O O . ALA A 1 325 ? -31.210 -4.521 14.865 1.00 92.88 325 ALA A O 1
ATOM 2655 N N . ASN A 1 326 ? -31.968 -3.426 16.664 1.00 92.31 326 ASN A N 1
ATOM 2656 C CA . ASN A 1 326 ? -32.537 -2.322 15.884 1.00 92.31 326 ASN A CA 1
ATOM 2657 C C . ASN A 1 326 ? -31.473 -1.596 15.046 1.00 92.31 326 ASN A C 1
ATOM 2659 O O . ASN A 1 326 ? -31.708 -1.278 13.882 1.00 92.31 326 ASN A O 1
ATOM 2663 N N . TYR A 1 327 ? -30.281 -1.378 15.608 1.00 91.62 327 TYR A N 1
ATOM 2664 C CA . TYR A 1 327 ? -29.156 -0.797 14.875 1.00 91.62 327 TYR A CA 1
ATOM 2665 C C . TYR A 1 327 ? -28.715 -1.670 13.683 1.00 91.62 327 TYR A C 1
ATOM 2667 O O . TYR A 1 327 ? -28.457 -1.138 12.602 1.00 91.62 327 TYR A O 1
ATOM 2675 N N . LEU A 1 328 ? -28.650 -2.997 13.852 1.00 91.38 328 LEU A N 1
ATOM 2676 C CA . LEU A 1 328 ? -28.297 -3.937 12.779 1.00 91.38 328 LEU A CA 1
ATOM 2677 C C . LEU A 1 328 ? -29.369 -3.992 11.680 1.00 91.38 328 LEU A C 1
ATOM 2679 O O . LEU A 1 328 ? -29.034 -4.114 10.504 1.00 91.38 328 LEU A O 1
ATOM 2683 N N . ALA A 1 329 ? -30.650 -3.844 12.032 1.00 90.19 329 ALA A N 1
ATOM 2684 C CA . ALA A 1 329 ? -31.752 -3.829 11.066 1.00 90.19 329 ALA A CA 1
ATOM 2685 C C . ALA A 1 329 ? -31.659 -2.668 10.060 1.00 90.19 329 ALA A C 1
ATOM 2687 O O . ALA A 1 329 ? -32.081 -2.800 8.911 1.00 90.19 329 ALA A O 1
ATOM 2688 N N . GLU A 1 330 ? -31.051 -1.548 10.453 1.00 89.56 330 GLU A N 1
ATOM 2689 C CA . GLU A 1 330 ? -30.783 -0.417 9.558 1.00 89.56 330 GLU A CA 1
ATOM 2690 C C . GLU A 1 330 ? -29.560 -0.650 8.646 1.00 89.56 330 GLU A C 1
ATOM 2692 O O . GLU A 1 330 ? -29.302 0.154 7.745 1.00 89.56 330 GLU A O 1
ATOM 2697 N N . ARG A 1 331 ? -28.779 -1.722 8.875 1.00 86.81 331 ARG A N 1
ATOM 2698 C CA . ARG A 1 331 ? -27.468 -1.968 8.241 1.00 86.81 331 ARG A CA 1
ATOM 2699 C C . ARG A 1 331 ? -27.276 -3.432 7.856 1.00 86.81 331 ARG A C 1
ATOM 2701 O O . ARG A 1 331 ? -26.542 -4.158 8.525 1.00 86.81 331 ARG A O 1
ATOM 2708 N N . PRO A 1 332 ? -27.844 -3.856 6.716 1.00 85.56 332 PRO A N 1
ATOM 2709 C CA . PRO A 1 332 ? -27.800 -5.252 6.291 1.00 85.56 332 PRO A CA 1
ATOM 2710 C C . PRO A 1 332 ? -26.393 -5.861 6.217 1.00 85.56 332 PRO A C 1
ATOM 2712 O O . PRO A 1 332 ? -26.208 -7.024 6.555 1.00 85.56 332 PRO A O 1
ATOM 2715 N N . ASN A 1 333 ? -25.390 -5.065 5.837 1.00 86.88 333 ASN A N 1
ATOM 2716 C CA . ASN A 1 333 ? -24.003 -5.526 5.728 1.00 86.88 333 ASN A CA 1
ATOM 2717 C C . ASN A 1 333 ? -23.363 -5.878 7.084 1.00 86.88 333 ASN A C 1
ATOM 2719 O O . ASN A 1 333 ? -22.422 -6.666 7.112 1.00 86.88 333 ASN A O 1
ATOM 2723 N N . ASP A 1 334 ? -23.870 -5.322 8.189 1.00 87.69 334 ASP A N 1
ATOM 2724 C CA . ASP A 1 334 ? -23.317 -5.517 9.535 1.00 87.69 334 ASP A CA 1
ATOM 2725 C C . ASP A 1 334 ? -23.981 -6.709 10.259 1.00 87.69 334 ASP A C 1
ATOM 2727 O O . ASP A 1 334 ? -23.474 -7.180 11.280 1.00 87.69 334 ASP A O 1
ATOM 2731 N N . ILE A 1 335 ? -25.108 -7.220 9.735 1.00 91.12 335 ILE A N 1
ATOM 2732 C CA . ILE A 1 335 ? -25.913 -8.286 10.357 1.00 91.12 335 ILE A CA 1
ATOM 2733 C C . ILE A 1 335 ? -25.083 -9.542 10.672 1.00 91.12 335 ILE A C 1
ATOM 2735 O O . ILE A 1 335 ? -25.171 -10.012 11.810 1.00 91.12 335 ILE A O 1
ATOM 2739 N N . PRO A 1 336 ? -24.264 -10.100 9.751 1.00 90.62 336 PRO A N 1
ATOM 2740 C CA . PRO A 1 336 ? -23.550 -11.346 10.031 1.00 90.62 336 PRO A CA 1
ATOM 2741 C C . PRO A 1 336 ? -22.577 -11.229 11.212 1.00 90.62 336 PRO A C 1
ATOM 2743 O O . PRO A 1 336 ? -22.541 -12.103 12.080 1.00 90.62 336 PRO A O 1
ATOM 2746 N N . GLU A 1 337 ? -21.809 -10.137 11.277 1.00 88.88 337 GLU A N 1
ATOM 2747 C CA . GLU A 1 337 ? -20.858 -9.903 12.369 1.00 88.88 337 GLU A CA 1
ATOM 2748 C C . GLU A 1 337 ? -21.582 -9.588 13.685 1.00 88.88 337 GLU A C 1
ATOM 2750 O O . GLU A 1 337 ? -21.211 -10.112 14.739 1.00 88.88 337 GLU A O 1
ATOM 2755 N N . GLY A 1 338 ? -22.666 -8.809 13.626 1.00 92.31 338 GLY A N 1
ATOM 2756 C CA . GLY A 1 338 ? -23.479 -8.497 14.798 1.00 92.31 338 GLY A CA 1
ATOM 2757 C C . GLY A 1 338 ? -24.160 -9.722 15.412 1.00 92.31 338 GLY A C 1
ATOM 2758 O O . GLY A 1 338 ? -24.106 -9.913 16.628 1.00 92.31 338 GLY A O 1
ATOM 2759 N N . LEU A 1 339 ? -24.734 -10.609 14.593 1.00 93.50 339 LEU A N 1
ATOM 2760 C CA . LEU A 1 339 ? -25.350 -11.850 15.074 1.00 93.50 339 LEU A CA 1
ATOM 2761 C C . LEU A 1 339 ? -24.327 -12.828 15.652 1.00 93.50 339 LEU A C 1
ATOM 2763 O O . LEU A 1 339 ? -24.618 -13.491 16.652 1.00 93.50 339 LEU A O 1
ATOM 2767 N N . LEU A 1 340 ? -23.121 -12.895 15.078 1.00 92.94 340 LEU A N 1
ATOM 2768 C CA . LEU A 1 340 ? -22.023 -13.658 15.667 1.00 92.94 340 LEU A CA 1
ATOM 2769 C C . LEU A 1 340 ? -21.713 -13.150 17.081 1.00 92.94 340 LEU A C 1
ATOM 2771 O O . LEU A 1 340 ? -21.600 -13.956 18.006 1.00 92.94 340 LEU A O 1
ATOM 2775 N N . MET A 1 341 ? -21.632 -11.829 17.257 1.00 93.88 341 MET A N 1
ATOM 2776 C CA . MET A 1 341 ? -21.365 -11.206 18.554 1.00 93.88 341 MET A CA 1
ATOM 2777 C C . MET A 1 341 ? -22.461 -11.499 19.581 1.00 93.88 341 MET A C 1
ATOM 2779 O O . MET A 1 341 ? -22.180 -11.941 20.696 1.00 93.88 341 MET A O 1
ATOM 2783 N N . ILE A 1 342 ? -23.721 -11.303 19.186 1.00 95.56 342 ILE A N 1
ATOM 2784 C CA . ILE A 1 342 ? -24.896 -11.573 20.020 1.00 95.56 342 ILE A CA 1
ATOM 2785 C C . ILE A 1 342 ? -24.913 -13.041 20.456 1.00 95.56 342 ILE A C 1
ATOM 2787 O O . ILE A 1 342 ? -25.100 -13.331 21.635 1.00 95.56 342 ILE A O 1
ATOM 2791 N N . THR A 1 343 ? -24.646 -13.964 19.531 1.00 95.44 343 THR A N 1
ATOM 2792 C CA . THR A 1 343 ? -24.606 -15.405 19.817 1.00 95.44 343 THR A CA 1
ATOM 2793 C C . THR A 1 343 ? -23.471 -15.765 20.777 1.00 95.44 343 THR A C 1
ATOM 2795 O O . THR A 1 343 ? -23.656 -16.575 21.685 1.00 95.44 343 THR A O 1
ATOM 2798 N N . GLN A 1 344 ? -22.291 -15.157 20.617 1.00 94.56 344 GLN A N 1
ATOM 2799 C CA . GLN A 1 344 ? -21.167 -15.356 21.535 1.00 94.56 344 GLN A CA 1
ATOM 2800 C C . GLN A 1 344 ? -21.504 -14.886 22.954 1.00 94.56 344 GLN A C 1
ATOM 2802 O O . GLN A 1 344 ? -21.293 -15.638 23.907 1.00 94.56 344 GLN A O 1
ATOM 2807 N N . ALA A 1 345 ? -22.078 -13.690 23.092 1.00 96.06 345 ALA A N 1
ATOM 2808 C CA . ALA A 1 345 ? -22.503 -13.160 24.384 1.00 96.06 345 ALA A CA 1
ATOM 2809 C C . ALA A 1 345 ? -23.622 -14.009 25.014 1.00 96.06 345 ALA A C 1
ATOM 2811 O O . ALA A 1 345 ? -23.549 -14.338 26.199 1.00 96.06 345 ALA A O 1
ATOM 2812 N N . ALA A 1 346 ? -24.613 -14.433 24.223 1.00 96.50 346 ALA A N 1
ATOM 2813 C CA . ALA A 1 346 ? -25.709 -15.295 24.668 1.00 96.50 346 ALA A CA 1
ATOM 2814 C C . ALA A 1 346 ? -25.199 -16.614 25.250 1.00 96.50 346 ALA A C 1
ATOM 2816 O O . ALA A 1 346 ? -25.600 -17.012 26.343 1.00 96.50 346 ALA A O 1
ATOM 2817 N N . ASN A 1 347 ? -24.245 -17.245 24.564 1.00 95.81 347 ASN A N 1
ATOM 2818 C CA . ASN A 1 347 ? -23.605 -18.467 25.039 1.00 95.81 347 ASN A CA 1
ATOM 2819 C C . ASN A 1 347 ? -22.760 -18.237 26.302 1.00 95.81 347 ASN A C 1
ATOM 2821 O O . ASN A 1 347 ? -22.729 -19.102 27.175 1.00 95.81 347 ASN A O 1
ATOM 2825 N N . ALA A 1 348 ? -22.078 -17.093 26.412 1.00 94.81 348 ALA A N 1
ATOM 2826 C CA . ALA A 1 348 ? -21.233 -16.775 27.564 1.00 94.81 348 ALA A CA 1
ATOM 2827 C C . ALA A 1 348 ? -22.040 -16.462 28.838 1.00 94.81 348 ALA A C 1
ATOM 2829 O O . ALA A 1 348 ? -21.624 -16.845 29.932 1.00 94.81 348 ALA A O 1
ATOM 2830 N N . TYR A 1 349 ? -23.185 -15.786 28.701 1.00 95.94 349 TYR A N 1
ATOM 2831 C CA . TYR A 1 349 ? -23.978 -15.272 29.827 1.00 95.94 349 TYR A CA 1
ATOM 2832 C C . TYR A 1 349 ? -25.330 -15.974 30.030 1.00 95.94 349 TYR A C 1
ATOM 2834 O O . TYR A 1 349 ? -26.007 -15.712 31.022 1.00 95.94 349 TYR A O 1
ATOM 2842 N N . GLY A 1 350 ? -25.719 -16.889 29.138 1.00 95.06 350 GLY A N 1
ATOM 2843 C CA . GLY A 1 350 ? -26.887 -17.757 29.302 1.00 95.06 350 GLY A CA 1
ATOM 2844 C C . GLY A 1 350 ? -28.240 -17.072 29.087 1.00 95.06 350 GLY A C 1
ATOM 2845 O O . GLY A 1 350 ? -29.183 -17.370 29.820 1.00 95.06 350 GLY A O 1
ATOM 2846 N N . PHE A 1 351 ? -28.354 -16.168 28.107 1.00 94.81 351 PHE A N 1
ATOM 2847 C CA . PHE A 1 351 ? -29.625 -15.527 27.732 1.00 94.81 351 PHE A CA 1
ATOM 2848 C C . PHE A 1 351 ? -30.141 -16.015 26.366 1.00 94.81 351 PHE A C 1
ATOM 2850 O O . PHE A 1 351 ? -29.353 -16.403 25.507 1.00 94.81 351 PHE A O 1
ATOM 2857 N N . SER A 1 352 ? -31.467 -16.017 26.167 1.00 94.69 352 SER A N 1
ATOM 2858 C CA . SER A 1 352 ? -32.079 -16.384 24.877 1.00 94.69 352 SER A CA 1
ATOM 2859 C C . SER A 1 352 ? -31.992 -15.229 23.877 1.00 94.69 352 SER A C 1
ATOM 2861 O O . SER A 1 352 ? -32.098 -14.061 24.253 1.00 94.69 352 SER A O 1
ATOM 2863 N N . ILE A 1 353 ? -31.813 -15.583 22.603 1.00 95.50 353 ILE A N 1
ATOM 2864 C CA . ILE A 1 353 ? -31.786 -14.667 21.456 1.00 95.50 353 ILE A CA 1
ATOM 2865 C C . ILE A 1 353 ? -32.828 -15.040 20.395 1.00 95.50 353 ILE A C 1
ATOM 2867 O O . ILE A 1 353 ? -32.764 -14.531 19.278 1.00 95.50 353 ILE A O 1
ATOM 2871 N N . ASP A 1 354 ? -33.780 -15.923 20.717 1.00 93.38 354 ASP A N 1
ATOM 2872 C CA . ASP A 1 354 ? -34.773 -16.421 19.753 1.00 93.38 354 ASP A CA 1
ATOM 2873 C C . ASP A 1 354 ? -35.555 -15.260 19.119 1.00 93.38 354 ASP A C 1
ATOM 2875 O O . ASP A 1 354 ? -35.699 -15.189 17.899 1.00 93.38 354 ASP A O 1
ATOM 2879 N N . HIS A 1 355 ? -35.942 -14.273 19.936 1.00 91.94 355 HIS A N 1
ATOM 2880 C CA . HIS A 1 355 ? -36.664 -13.078 19.489 1.00 91.94 355 HIS A CA 1
ATOM 2881 C C . HIS A 1 355 ? -35.834 -12.152 18.592 1.00 91.94 355 HIS A C 1
ATOM 2883 O O . HIS A 1 355 ? -36.405 -11.347 17.858 1.00 91.94 355 HIS A O 1
ATOM 2889 N N . ILE A 1 356 ? -34.502 -12.236 18.651 1.00 92.81 356 ILE A N 1
ATOM 2890 C CA . ILE A 1 356 ? -33.602 -11.508 17.749 1.00 92.81 356 ILE A CA 1
ATOM 2891 C C . ILE A 1 356 ? -33.476 -12.258 16.427 1.00 92.81 356 ILE A C 1
ATOM 2893 O O . ILE A 1 356 ? -33.579 -11.652 15.364 1.00 92.81 356 ILE A O 1
ATOM 2897 N N . LEU A 1 357 ? -33.296 -13.581 16.470 1.00 90.38 357 LEU A N 1
ATOM 2898 C CA . LEU A 1 357 ? -33.180 -14.406 15.265 1.00 90.38 357 LEU A CA 1
ATOM 2899 C C . LEU A 1 357 ? -34.452 -14.352 14.405 1.00 90.38 357 LEU A C 1
ATOM 2901 O O . LEU A 1 357 ? -34.364 -14.350 13.179 1.00 90.38 357 LEU A O 1
ATOM 2905 N N . GLU A 1 358 ? -35.626 -14.228 15.028 1.00 90.12 358 GLU A N 1
ATOM 2906 C CA . GLU A 1 358 ? -36.901 -14.019 14.329 1.00 90.12 358 GLU A CA 1
ATOM 2907 C C . GLU A 1 358 ? -36.951 -12.711 13.512 1.00 90.12 358 GLU A C 1
ATOM 2909 O O . GLU A 1 358 ? -37.680 -12.638 12.522 1.00 90.12 358 GLU A O 1
ATOM 2914 N N . GLN A 1 359 ? -36.162 -11.693 13.878 1.00 87.62 359 GLN A N 1
ATOM 2915 C CA . GLN A 1 359 ? -36.093 -10.409 13.162 1.00 87.62 359 GLN A CA 1
ATOM 2916 C C . GLN A 1 359 ? -35.194 -10.468 11.919 1.00 87.62 359 GLN A C 1
ATOM 2918 O O . GLN A 1 359 ? -35.359 -9.659 11.004 1.00 87.62 359 GLN A O 1
ATOM 2923 N N . PHE A 1 360 ? -34.271 -11.433 11.862 1.00 86.44 360 PHE A N 1
ATOM 2924 C CA . PHE A 1 360 ? -33.283 -11.584 10.792 1.00 86.44 360 PHE A CA 1
ATOM 2925 C C . PHE A 1 360 ? -33.447 -12.934 10.080 1.00 86.44 360 PHE A C 1
ATOM 2927 O O . PHE A 1 360 ? -32.654 -13.854 10.295 1.00 86.44 360 PHE A O 1
ATOM 2934 N N . PRO A 1 361 ? -34.474 -13.097 9.223 1.00 70.62 361 PRO A N 1
ATOM 2935 C CA . PRO A 1 361 ? -34.663 -14.332 8.474 1.00 70.62 361 PRO A CA 1
ATOM 2936 C C . PRO A 1 361 ? -33.444 -14.657 7.603 1.00 70.62 361 PRO A C 1
ATOM 2938 O O . PRO A 1 361 ? -32.835 -13.770 7.011 1.00 70.62 361 PRO A O 1
ATOM 2941 N N . LEU A 1 362 ? -33.156 -15.956 7.460 1.00 62.94 362 LEU A N 1
ATOM 2942 C CA . LEU A 1 362 ? -32.026 -16.534 6.707 1.00 62.94 362 LEU A CA 1
ATOM 2943 C C . LEU A 1 362 ? -31.838 -16.003 5.274 1.00 62.94 362 LEU A C 1
ATOM 2945 O O . LEU A 1 362 ? -30.778 -16.197 4.706 1.00 62.94 362 LEU A O 1
ATOM 2949 N N . SER A 1 363 ? -32.838 -15.353 4.675 1.00 58.47 363 SER A N 1
ATOM 2950 C CA . SER A 1 363 ? -32.720 -14.682 3.373 1.00 58.47 363 SER A CA 1
ATOM 2951 C C . SER A 1 363 ? -31.910 -13.377 3.401 1.00 58.47 363 SER A C 1
ATOM 2953 O O . SER A 1 363 ? -31.670 -12.800 2.343 1.00 58.47 363 SER A O 1
ATOM 2955 N N . LEU A 1 364 ? -31.578 -12.872 4.592 1.00 55.53 364 LEU A N 1
ATOM 2956 C CA . LEU A 1 364 ? -30.767 -11.671 4.831 1.00 55.53 364 LEU A CA 1
ATOM 2957 C C . LEU A 1 364 ? -29.313 -12.001 5.223 1.00 55.53 364 LEU A C 1
ATOM 2959 O O . LEU A 1 364 ? -28.528 -11.078 5.431 1.00 55.53 364 LEU A O 1
ATOM 2963 N N . LEU A 1 365 ? -28.982 -13.292 5.342 1.00 52.09 365 LEU A N 1
ATOM 2964 C CA . LEU A 1 365 ? -27.652 -13.848 5.609 1.00 52.09 365 LEU A CA 1
ATOM 2965 C C . LEU A 1 365 ? -27.098 -14.482 4.332 1.00 52.09 365 LEU A C 1
ATOM 2967 O O . LEU A 1 365 ? -25.865 -14.400 4.137 1.00 52.09 365 LEU A O 1
#

pLDDT: mean 92.06, std 7.69, range [48.84, 98.81]

Secondary structure (DSSP, 8-state):
--HHHHHHHHHHHHHHHTT--HHHHHHHHHHHHHTTHHHH-TTT-----HHHHHHHHHHTTPPTTTTHHHHHHHHEETTEE-HHHHHHHHHHHHHTT-HHHHHHHHHHHTTSTTHHHHHHHHHHHHHHTT-HHHHHHHHHHHHHHTTTS--HHHHHHHHHHHHHH-SS-HHHHHHHHHHHHTTGGGS-HHHHHHHHHHHHHHHHHTT-HHHHHHHHHHHHHHHHHHHHHHHHHHHTT--PPPP--SS-HHHHHHHHHHHHHHHHHHTT-HHHHHHHHHTTS--TT--S--HHHHHHHHHHHHHHHHHHHHHHHHTT-GGGHHHHHHHHHT-GGGHHHHHHHHHHHHHHHT---HHHHTTS-GGG-

Organism: NCBI:txid1477